Protein AF-A0A4Q3RGT5-F1 (afdb_monomer_lite)

Sequence (276 aa):
MEELPLNGRFRRAVQEIGNHYYLIAEIYGGAESPVVHQKPTMFELCKYNKQNNTLVASTIIAGDTLQQDSLQIGYSVMYSLGSKLYIQYSKYEIMGTDVHLPSYYQQYDTMLNLTIPEKKLSGMGEGVWALGGTTPLDNGGLMIAYFTAITPPFTSKYLILDDQGNEIANDTLGYPPHIFQNTAKEILRLPNNRYLVTGNHIGGDGPFNEPFGWSIVDEHMNIIEMIWPITCFLVIVSIIVHGSSIAVFTLGKRINTLTISLSYTQANEDGPGWMD

Foldseek 3Di:
DDDDPAPWDWPDEWDDDDQKTKTKTWDFADDAAPQPRHFQIWIKIWIAGNPPRDTDDIDTQAFDDSDSPTWPWPDWYWDDDHFKIKIKTWTWDDDPSDTWTWMWIWMAGNVRDTPAHIDTPVLQPTAFPDWAAKDAFPQLKIKTWTWHDPDPQIWIKIFIAGNNGDTPDIGTQADDGHPDHWGFHYWDDDPPQKIKTKTACGHHDDVDNDRIDIGIDHSCVVVVVVVVVVVVVVVVVCCVVVNPPVVVVVVVVVVVVDPPPPPPPDPDPPPDPPPD

pLDDT: mean 73.48, std 15.08, range [25.69, 96.12]

Radius of gyration: 32.86 Å; chains: 1; bounding box: 82×49×115 Å

Structure (mmCIF, N/CA/C/O backbone):
data_AF-A0A4Q3RGT5-F1
#
_entry.id   AF-A0A4Q3RGT5-F1
#
loop_
_atom_site.group_PDB
_atom_site.id
_atom_site.type_symbol
_atom_site.label_atom_id
_atom_site.label_alt_id
_atom_site.label_comp_id
_atom_site.label_asym_id
_atom_site.label_entity_id
_atom_site.label_seq_id
_atom_site.pdbx_PDB_ins_code
_atom_site.Cartn_x
_atom_site.Cartn_y
_atom_site.Cartn_z
_atom_site.occupancy
_atom_site.B_iso_or_equiv
_atom_site.auth_seq_id
_atom_site.auth_comp_id
_atom_site.auth_asym_id
_atom_site.auth_atom_id
_atom_site.pdbx_PDB_model_num
ATOM 1 N N . MET A 1 1 ? -33.702 1.503 13.874 1.00 36.03 1 MET A N 1
ATOM 2 C CA . MET A 1 1 ? -32.356 1.847 13.382 1.00 36.03 1 MET A CA 1
ATOM 3 C C . MET A 1 1 ? -31.609 2.306 14.621 1.00 36.03 1 MET A C 1
ATOM 5 O O . MET A 1 1 ? -31.739 3.456 15.006 1.00 36.03 1 MET A O 1
ATOM 9 N N . GLU A 1 2 ? -31.061 1.353 15.369 1.00 25.69 2 GLU A N 1
ATOM 10 C CA . GLU A 1 2 ? -30.373 1.625 16.637 1.00 25.69 2 GLU A CA 1
ATOM 11 C C . GLU A 1 2 ? -28.968 2.124 16.298 1.00 25.69 2 GLU A C 1
ATOM 13 O O . GLU A 1 2 ? -28.256 1.482 15.522 1.00 25.69 2 GLU A O 1
ATOM 18 N N . GLU A 1 3 ? -28.616 3.306 16.798 1.00 30.84 3 GLU A N 1
ATOM 19 C CA . GLU A 1 3 ? -27.281 3.876 16.651 1.00 30.84 3 GLU A CA 1
ATOM 20 C C . GLU A 1 3 ? -26.271 2.952 17.337 1.00 30.84 3 GLU A C 1
ATOM 22 O O . GLU A 1 3 ? -26.382 2.647 18.525 1.00 30.84 3 GLU A O 1
ATOM 27 N N . LEU A 1 4 ? -25.289 2.479 16.569 1.00 36.09 4 LEU A N 1
ATOM 28 C CA . LEU A 1 4 ? -24.146 1.749 17.104 1.00 36.09 4 LEU A CA 1
ATOM 29 C C . LEU A 1 4 ? -23.448 2.629 18.168 1.00 36.09 4 LEU A C 1
ATOM 31 O O . LEU A 1 4 ? -23.250 3.822 17.922 1.00 36.09 4 LEU A O 1
ATOM 35 N N . PRO A 1 5 ? -23.019 2.074 19.316 1.00 32.78 5 PRO A N 1
ATOM 36 C CA . PRO A 1 5 ? -22.270 2.812 20.327 1.00 32.78 5 PRO A CA 1
ATOM 37 C C . PRO A 1 5 ? -20.840 3.038 19.815 1.00 32.78 5 PRO A C 1
ATOM 39 O O . PRO A 1 5 ? -19.921 2.281 20.114 1.00 32.78 5 PRO A O 1
ATOM 42 N N . LEU A 1 6 ? -20.658 4.046 18.963 1.00 44.34 6 LEU A N 1
ATOM 43 C CA . LEU A 1 6 ? -19.413 4.312 18.244 1.00 44.34 6 LEU A CA 1
ATOM 44 C C . LEU A 1 6 ? -18.767 5.591 18.760 1.00 44.34 6 LEU A C 1
ATOM 46 O O . LEU A 1 6 ? -18.939 6.667 18.198 1.00 44.34 6 LEU A O 1
ATOM 50 N N . ASN A 1 7 ? -17.956 5.462 19.807 1.00 39.50 7 ASN A N 1
ATOM 51 C CA . ASN A 1 7 ? -17.027 6.524 20.208 1.00 39.50 7 ASN A CA 1
ATOM 52 C C . ASN A 1 7 ? -15.773 6.604 19.302 1.00 39.50 7 ASN A C 1
ATOM 54 O O . ASN A 1 7 ? -14.875 7.398 19.577 1.00 39.50 7 ASN A O 1
ATOM 58 N N . GLY A 1 8 ? -15.699 5.811 18.224 1.00 41.50 8 GLY A N 1
ATOM 59 C CA . GLY A 1 8 ? -14.621 5.841 17.229 1.00 41.50 8 GLY A CA 1
ATOM 60 C C . GLY A 1 8 ? -15.044 6.554 15.943 1.00 41.50 8 GLY A C 1
ATOM 61 O O . GLY A 1 8 ? -16.148 6.346 15.438 1.00 41.50 8 GLY A O 1
ATOM 62 N N . ARG A 1 9 ? -14.166 7.395 15.380 1.00 44.00 9 ARG A N 1
ATOM 63 C CA . ARG A 1 9 ? -14.368 7.945 14.031 1.00 44.00 9 ARG A CA 1
ATOM 64 C C . ARG A 1 9 ? -13.971 6.874 13.014 1.00 44.00 9 ARG A C 1
ATOM 66 O O . ARG A 1 9 ? -12.820 6.459 12.975 1.00 44.00 9 ARG A O 1
ATOM 73 N N . PHE A 1 10 ? -14.904 6.442 12.170 1.00 46.88 10 PHE A N 1
ATOM 74 C CA . PHE A 1 10 ? -14.579 5.579 11.032 1.00 46.88 10 PHE A CA 1
ATOM 75 C C . PHE A 1 10 ? -13.913 6.414 9.944 1.00 46.88 10 PHE A C 1
ATOM 77 O O . PHE A 1 10 ? -14.545 7.303 9.367 1.00 46.88 10 PHE A O 1
ATOM 84 N N . ARG A 1 11 ? -12.650 6.122 9.624 1.00 48.84 11 ARG A N 1
ATOM 85 C CA . ARG A 1 11 ? -12.025 6.629 8.401 1.00 48.84 11 ARG A CA 1
ATOM 86 C C . ARG A 1 11 ? -12.124 5.594 7.277 1.00 48.84 11 ARG A C 1
ATOM 88 O O . ARG A 1 11 ? -11.573 4.506 7.342 1.00 48.84 11 ARG A O 1
ATOM 95 N N . ARG A 1 12 ? -12.830 6.004 6.219 1.00 52.38 12 ARG A N 1
ATOM 96 C CA . ARG A 1 12 ? -12.588 5.761 4.780 1.00 52.38 12 ARG A CA 1
ATOM 97 C C . ARG A 1 12 ? -12.374 4.356 4.192 1.00 52.38 12 ARG A C 1
ATOM 99 O O . ARG A 1 12 ? -12.275 4.304 2.971 1.00 52.38 12 ARG A O 1
ATOM 106 N N . ALA A 1 13 ? -12.387 3.245 4.923 1.00 63.22 13 ALA A N 1
ATOM 107 C CA . ALA A 1 13 ? -12.253 1.936 4.270 1.00 63.22 13 ALA A CA 1
ATOM 108 C C . ALA A 1 13 ? -13.194 0.876 4.855 1.00 63.22 13 ALA A C 1
ATOM 110 O O . ALA A 1 13 ? -12.881 0.221 5.845 1.00 63.22 13 ALA A O 1
ATOM 111 N N . VAL A 1 14 ? -14.355 0.711 4.213 1.00 82.31 14 VAL A N 1
ATOM 112 C CA . VAL A 1 14 ? -15.225 -0.456 4.401 1.00 82.31 14 VAL A CA 1
ATOM 113 C C . VAL A 1 14 ? -14.934 -1.425 3.267 1.00 82.31 14 VAL A C 1
ATOM 115 O O . VAL A 1 14 ? -15.090 -1.063 2.104 1.00 82.31 14 VAL A O 1
ATOM 118 N N . GLN A 1 15 ? -14.512 -2.642 3.599 1.00 88.00 15 GLN A N 1
ATOM 119 C CA . GLN A 1 15 ? -14.339 -3.719 2.626 1.00 88.00 15 GLN A CA 1
ATOM 120 C C . GLN A 1 15 ? -15.421 -4.771 2.847 1.00 88.00 15 GLN A C 1
ATOM 122 O O . GLN A 1 15 ? -15.649 -5.214 3.972 1.00 88.00 15 GLN A O 1
ATOM 127 N N . GLU A 1 16 ? -16.101 -5.166 1.778 1.00 90.44 16 GLU A N 1
ATOM 128 C CA . GLU A 1 16 ? -17.103 -6.227 1.822 1.00 90.44 16 GLU A CA 1
ATOM 129 C C . GLU A 1 16 ? -16.505 -7.510 1.244 1.00 90.44 16 GLU A C 1
ATOM 131 O O . GLU A 1 16 ? -16.103 -7.542 0.083 1.00 90.44 16 GLU A O 1
ATOM 136 N N . ILE A 1 17 ? -16.458 -8.575 2.050 1.00 90.50 17 ILE A N 1
ATOM 137 C CA . ILE A 1 17 ? -16.001 -9.895 1.600 1.00 90.50 17 ILE A CA 1
ATOM 138 C C . ILE A 1 17 ? -17.000 -10.947 2.078 1.00 90.50 17 ILE A C 1
ATOM 140 O O . ILE A 1 17 ? -17.136 -11.226 3.275 1.00 90.50 17 ILE A O 1
ATOM 144 N N . GLY A 1 18 ? -17.706 -11.555 1.125 1.00 91.56 18 GLY A N 1
ATOM 145 C CA . GLY A 1 18 ? -18.755 -12.527 1.417 1.00 91.56 18 GLY A CA 1
ATOM 146 C C . GLY A 1 18 ? -19.866 -11.918 2.278 1.00 91.56 18 GLY A C 1
ATOM 147 O O . GLY A 1 18 ? -20.444 -10.897 1.927 1.00 91.56 18 GLY A O 1
ATOM 148 N N . ASN A 1 19 ? -20.172 -12.545 3.417 1.00 94.31 19 ASN A N 1
ATOM 149 C CA . ASN A 1 19 ? -21.234 -12.101 4.329 1.00 94.31 19 ASN A CA 1
ATOM 150 C C . ASN A 1 19 ? -20.727 -11.197 5.474 1.00 94.31 19 ASN A C 1
ATOM 152 O O . ASN A 1 19 ? -21.357 -11.127 6.532 1.00 94.31 19 ASN A O 1
ATOM 156 N N . HIS A 1 20 ? -19.571 -10.550 5.300 1.00 94.25 20 HIS A N 1
ATOM 157 C CA . HIS A 1 20 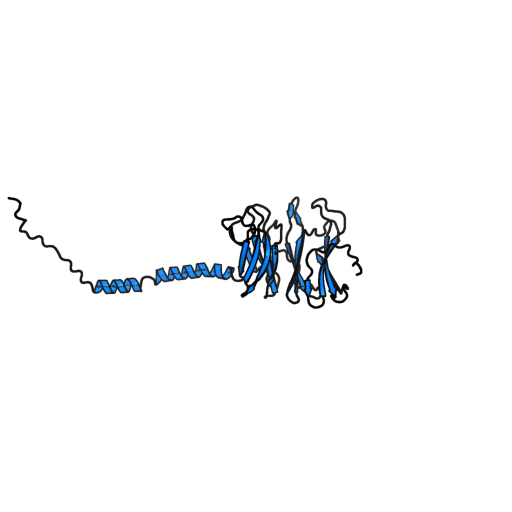? -18.946 -9.730 6.335 1.00 94.25 20 HIS A CA 1
ATOM 158 C C . HIS A 1 20 ? -18.495 -8.366 5.811 1.00 94.25 20 HIS A C 1
ATOM 160 O O . HIS A 1 20 ? -18.037 -8.244 4.673 1.00 94.25 20 HIS A O 1
ATOM 166 N N . TYR A 1 21 ? -18.575 -7.367 6.689 1.00 93.38 21 TYR A N 1
ATOM 167 C CA . TYR A 1 21 ? -17.904 -6.084 6.525 1.00 93.38 21 TYR A CA 1
ATOM 168 C C . TYR A 1 21 ? -16.621 -6.064 7.343 1.00 93.38 21 TYR A C 1
ATOM 170 O O . TYR A 1 21 ? -16.596 -6.514 8.488 1.00 93.38 21 TYR A O 1
ATOM 178 N N . TYR A 1 22 ? -15.580 -5.493 6.761 1.00 92.44 22 TYR A N 1
ATOM 179 C CA . TYR A 1 22 ? -14.311 -5.225 7.411 1.00 92.44 22 TYR A CA 1
ATOM 180 C C . TYR A 1 22 ? -14.146 -3.719 7.497 1.00 92.44 22 TYR A C 1
ATOM 182 O O . TYR A 1 22 ? -14.328 -3.016 6.501 1.00 92.44 22 TYR A O 1
ATOM 190 N N . LEU A 1 23 ? -13.836 -3.230 8.692 1.00 90.44 23 LEU A N 1
ATOM 191 C CA . LEU A 1 23 ? -13.741 -1.810 9.010 1.00 90.44 23 LEU A CA 1
ATOM 192 C C . LEU A 1 23 ? -12.452 -1.569 9.788 1.00 90.44 23 LEU A C 1
ATOM 194 O O . LEU A 1 23 ? -12.095 -2.384 10.635 1.00 90.44 23 LEU A O 1
ATOM 198 N N . ILE A 1 24 ? -11.813 -0.426 9.566 1.00 86.69 24 ILE A N 1
ATOM 199 C CA . ILE A 1 24 ? -10.782 0.070 10.476 1.00 86.69 24 ILE A CA 1
ATOM 200 C C . ILE A 1 24 ? -11.420 1.112 11.398 1.00 86.69 24 ILE A C 1
ATOM 202 O O . ILE A 1 24 ? -11.979 2.107 10.930 1.00 86.69 24 ILE A O 1
ATOM 206 N N . ALA A 1 25 ? -11.344 0.868 12.702 1.00 84.31 25 ALA A N 1
ATOM 207 C CA . ALA A 1 25 ? -11.784 1.785 13.740 1.00 84.31 25 ALA A CA 1
ATOM 208 C C . ALA A 1 25 ? -10.582 2.514 14.354 1.00 84.31 25 ALA A C 1
ATOM 210 O O . ALA A 1 25 ? -9.566 1.898 14.674 1.00 84.31 25 ALA A O 1
ATOM 211 N N . GLU A 1 26 ? -10.717 3.829 14.531 1.00 80.75 26 GLU A N 1
ATOM 212 C CA . GLU A 1 26 ? -9.775 4.652 15.290 1.00 80.75 26 GLU A CA 1
ATOM 213 C C . GLU A 1 26 ? -10.239 4.760 16.742 1.00 80.75 26 GLU A C 1
ATOM 215 O O . GLU A 1 26 ? -11.348 5.224 17.029 1.00 80.75 26 GLU A O 1
ATOM 220 N N . ILE A 1 27 ? -9.366 4.356 17.656 1.00 80.50 27 ILE A N 1
ATOM 221 C CA . ILE A 1 27 ? -9.556 4.436 19.098 1.00 80.50 27 ILE A CA 1
ATOM 222 C C . ILE A 1 27 ? -8.615 5.518 19.614 1.00 80.50 27 ILE A C 1
ATOM 224 O O . ILE A 1 27 ? -7.396 5.388 19.522 1.00 80.50 27 ILE A O 1
ATOM 228 N N . TYR A 1 28 ? -9.179 6.590 20.163 1.00 76.56 28 TYR A N 1
ATOM 229 C CA . TYR A 1 28 ? -8.402 7.686 20.737 1.00 76.56 28 TYR A CA 1
ATOM 230 C C . TYR A 1 28 ? -8.243 7.515 22.244 1.00 76.56 28 TYR A C 1
ATOM 232 O O . TYR A 1 28 ? -9.182 7.119 22.938 1.00 76.56 28 TYR A O 1
ATOM 240 N N . GLY A 1 29 ? -7.088 7.912 22.765 1.00 72.75 29 GLY A N 1
ATOM 241 C CA . GLY A 1 29 ? -6.854 8.002 24.202 1.00 72.75 29 GLY A CA 1
ATOM 242 C C . GLY A 1 29 ? -5.878 9.115 24.563 1.00 72.75 29 GLY A C 1
ATOM 243 O O . GLY A 1 29 ? -5.329 9.779 23.689 1.00 72.75 29 GLY A O 1
ATOM 244 N N . GLY A 1 30 ? -5.702 9.341 25.865 1.00 73.31 30 GLY A N 1
ATOM 245 C CA . GLY A 1 30 ? -4.709 10.277 26.394 1.00 73.31 30 GLY A CA 1
ATOM 246 C C . GLY A 1 30 ? -4.954 11.765 26.099 1.00 73.31 30 GLY A C 1
ATOM 247 O O . GLY A 1 30 ? -5.984 12.182 25.554 1.00 73.31 30 GLY A O 1
ATOM 248 N N . ALA A 1 31 ? -3.985 12.580 26.522 1.00 72.94 31 ALA A N 1
ATOM 249 C CA . ALA A 1 31 ? -3.895 13.993 26.170 1.00 72.94 31 ALA A CA 1
ATOM 250 C C . ALA A 1 31 ? -3.281 14.162 24.770 1.00 72.94 31 ALA A C 1
ATOM 252 O O . ALA A 1 31 ? -2.579 13.284 24.273 1.00 72.94 31 ALA A O 1
ATOM 253 N N . GLU A 1 32 ? -3.555 15.294 24.128 1.00 75.00 32 GLU A N 1
ATOM 254 C CA . GLU A 1 32 ? -2.975 15.628 22.827 1.00 75.00 32 GLU A CA 1
ATOM 255 C C . GLU A 1 32 ? -1.460 15.850 22.939 1.00 75.00 32 GLU A C 1
ATOM 257 O O . GLU A 1 32 ? -0.989 16.502 23.873 1.00 75.00 32 GLU A O 1
ATOM 262 N N . SER A 1 33 ? -0.694 15.310 21.988 1.00 71.19 33 SER A N 1
ATOM 263 C CA . SER A 1 33 ? 0.750 15.518 21.929 1.00 71.19 33 SER A CA 1
ATOM 264 C C . SER A 1 33 ? 1.071 16.980 21.610 1.00 71.19 33 SER A C 1
ATOM 266 O O . SER A 1 33 ? 0.581 17.499 20.604 1.00 71.19 33 SER A O 1
ATOM 268 N N . PRO A 1 34 ? 1.940 17.642 22.394 1.00 70.00 34 PRO A N 1
ATOM 269 C CA . PRO A 1 34 ? 2.320 19.030 22.151 1.00 70.00 34 PRO A CA 1
ATOM 270 C C . PRO A 1 34 ? 3.240 19.202 20.933 1.00 70.00 34 PRO A C 1
ATOM 272 O O . PRO A 1 34 ? 3.446 20.330 20.504 1.00 70.00 34 PRO A O 1
ATOM 275 N N . VAL A 1 35 ? 3.809 18.112 20.398 1.00 69.25 35 VAL A N 1
ATOM 276 C CA . VAL A 1 35 ? 4.761 18.149 19.272 1.00 69.25 35 VAL A CA 1
ATOM 277 C C . VAL A 1 35 ? 4.037 18.096 17.928 1.00 69.25 35 VAL A C 1
ATOM 279 O O . VAL A 1 35 ? 4.352 18.862 17.026 1.00 69.25 35 VAL A O 1
ATOM 282 N N . VAL A 1 36 ? 3.055 17.201 17.790 1.00 68.62 36 VAL A N 1
ATOM 283 C CA . VAL A 1 36 ? 2.339 16.983 16.518 1.00 68.62 36 VAL A CA 1
ATOM 284 C C . VAL A 1 36 ? 0.892 17.474 16.531 1.00 68.62 36 VAL A C 1
ATOM 286 O O . VAL A 1 36 ? 0.224 17.398 15.503 1.00 68.62 36 VAL A O 1
ATOM 289 N N . HIS A 1 37 ? 0.384 17.922 17.685 1.00 73.38 37 HIS A N 1
ATOM 290 C CA . HIS A 1 37 ? -1.011 18.338 17.869 1.00 73.38 37 HIS A CA 1
ATOM 291 C C . HIS A 1 37 ? -2.027 17.238 17.488 1.00 73.38 37 HIS 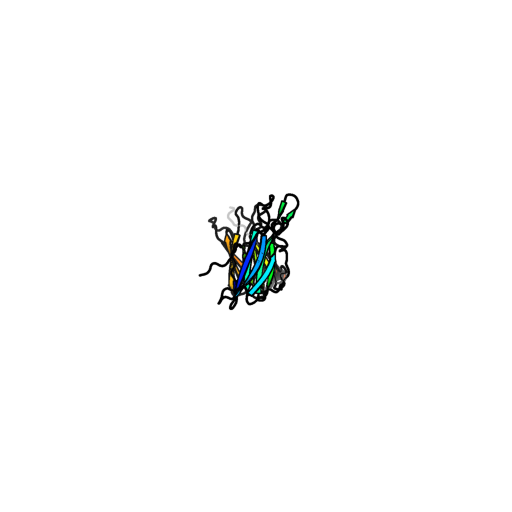A C 1
ATOM 293 O O . HIS A 1 37 ? -3.005 17.461 16.774 1.00 73.38 37 HIS A O 1
ATOM 299 N N . GLN A 1 38 ? -1.759 15.998 17.923 1.00 71.12 38 GLN A N 1
ATOM 300 C CA . GLN A 1 38 ? -2.629 14.832 17.716 1.00 71.12 38 GLN A CA 1
ATOM 301 C C . GLN A 1 38 ? -2.733 13.982 18.980 1.00 71.12 38 GLN A C 1
ATOM 303 O O . GLN A 1 38 ? -1.792 13.894 19.772 1.00 71.12 38 GLN A O 1
ATOM 308 N N . LYS A 1 39 ? -3.886 13.335 19.168 1.00 73.19 39 LYS A N 1
ATOM 309 C CA . LYS A 1 39 ? -4.088 12.386 20.265 1.00 73.19 39 LYS A CA 1
ATOM 310 C C . LYS A 1 39 ? -3.459 11.028 19.935 1.00 73.19 39 LYS A C 1
ATOM 312 O O . LYS A 1 39 ? -3.533 10.604 18.778 1.00 73.19 39 LYS A O 1
ATOM 317 N N . PRO A 1 40 ? -2.906 10.325 20.936 1.00 73.12 40 PRO A N 1
ATOM 318 C CA . PRO A 1 40 ? -2.631 8.896 20.853 1.00 73.12 40 PRO A CA 1
ATOM 319 C C . PRO A 1 40 ? -3.784 8.146 20.189 1.00 73.12 40 PRO A C 1
ATOM 321 O O . PRO A 1 40 ? -4.936 8.254 20.626 1.00 73.12 40 PRO A O 1
ATOM 324 N N . THR A 1 41 ? -3.477 7.426 19.112 1.00 75.88 41 THR A N 1
ATOM 325 C CA . THR A 1 41 ? -4.478 6.699 18.330 1.00 75.88 41 THR A CA 1
ATOM 326 C C . THR A 1 41 ? -4.059 5.241 18.194 1.00 75.88 41 THR A C 1
ATOM 328 O O . THR A 1 41 ? -2.913 4.921 17.893 1.00 75.88 41 THR A O 1
ATOM 331 N N . MET A 1 42 ? -5.004 4.344 18.428 1.00 80.62 42 MET A N 1
ATOM 332 C CA . MET A 1 42 ? -4.877 2.919 18.160 1.00 80.62 42 MET A CA 1
ATOM 333 C C . MET A 1 42 ? -5.865 2.547 17.059 1.00 80.62 42 MET A C 1
ATOM 335 O O . MET A 1 42 ? -6.967 3.088 16.999 1.00 80.62 42 MET A O 1
ATOM 339 N N . PHE A 1 43 ? -5.463 1.639 16.181 1.00 82.31 43 PHE A N 1
ATOM 340 C CA . PHE A 1 43 ? -6.276 1.175 15.070 1.00 82.31 43 PHE A CA 1
ATOM 341 C C . PHE A 1 43 ? -6.661 -0.269 15.312 1.00 82.31 43 PHE A C 1
ATOM 343 O O . PHE A 1 43 ? -5.812 -1.131 15.552 1.00 82.31 43 PHE A O 1
ATOM 350 N N . GLU A 1 44 ? -7.955 -0.519 15.211 1.00 87.44 44 GLU A N 1
ATOM 351 C CA . GLU A 1 44 ? -8.543 -1.838 15.352 1.00 87.44 44 GLU A CA 1
ATOM 352 C C . GLU A 1 44 ? -9.181 -2.237 14.021 1.00 87.44 44 GLU A C 1
ATOM 354 O O . GLU A 1 44 ? -9.977 -1.493 13.447 1.00 87.44 44 GLU A O 1
ATOM 359 N N . LEU A 1 45 ? -8.809 -3.408 13.506 1.00 91.00 45 LEU A N 1
ATOM 360 C CA . LEU A 1 45 ? -9.492 -4.031 12.383 1.00 91.00 45 LEU A CA 1
ATOM 361 C C . LEU A 1 45 ? -10.657 -4.845 12.926 1.00 91.00 45 LEU A C 1
ATOM 363 O O . LEU A 1 45 ? -10.459 -5.817 13.653 1.00 91.00 45 LEU A O 1
ATOM 367 N N . CYS A 1 46 ? -11.863 -4.477 12.521 1.00 92.62 46 CYS A N 1
ATOM 368 C CA . CYS A 1 46 ? -13.095 -5.088 12.982 1.00 92.62 46 CYS A CA 1
ATOM 369 C C . CYS A 1 46 ? -13.787 -5.840 11.846 1.00 92.62 46 CYS A C 1
ATOM 371 O O . CYS A 1 46 ? -13.944 -5.319 10.740 1.00 92.62 46 CYS A O 1
ATOM 373 N N . LYS A 1 47 ? -14.267 -7.048 12.144 1.00 94.69 47 LYS A N 1
ATOM 374 C CA . LYS A 1 47 ? -15.089 -7.880 11.263 1.00 94.69 47 LYS A CA 1
ATOM 375 C C . LYS A 1 47 ? -16.519 -7.909 11.785 1.00 94.69 47 LYS A C 1
ATOM 377 O O . LYS A 1 47 ? -16.763 -8.404 12.882 1.00 94.69 47 LYS A O 1
ATOM 382 N N . TYR A 1 48 ? -17.469 -7.449 10.982 1.00 94.12 48 TYR A N 1
ATOM 383 C CA . TYR A 1 48 ? -18.896 -7.438 11.296 1.00 94.12 48 TYR A CA 1
ATOM 384 C C . TYR A 1 48 ? -19.661 -8.396 10.391 1.00 94.12 48 TYR A C 1
ATOM 386 O O . TYR A 1 48 ? -19.350 -8.531 9.210 1.00 94.12 48 TYR A O 1
ATOM 394 N N . ASN A 1 49 ? -20.688 -9.048 10.925 1.00 93.94 49 ASN A N 1
ATOM 395 C CA . ASN A 1 49 ? -21.618 -9.835 10.123 1.00 93.94 49 ASN A CA 1
ATOM 396 C C . ASN A 1 49 ? -22.599 -8.895 9.404 1.00 93.94 49 ASN A C 1
ATOM 398 O O . ASN A 1 49 ? -23.227 -8.042 10.027 1.00 93.94 49 ASN A O 1
ATOM 402 N N . LYS A 1 50 ? -22.735 -9.057 8.084 1.00 92.50 50 LYS A N 1
ATOM 403 C CA . LYS A 1 50 ? -23.539 -8.176 7.225 1.00 92.50 50 LYS A CA 1
ATOM 404 C C . LYS A 1 50 ? -25.048 -8.277 7.476 1.00 92.50 50 LYS A C 1
ATOM 406 O O . LYS A 1 50 ? -25.771 -7.320 7.222 1.00 92.50 50 LYS A O 1
ATOM 411 N N . GLN A 1 51 ? -25.539 -9.419 7.953 1.00 93.06 51 GLN A N 1
ATOM 412 C CA . GLN A 1 51 ? -26.976 -9.657 8.123 1.00 93.06 51 GLN A CA 1
ATOM 413 C C . GLN A 1 51 ? -27.538 -8.981 9.372 1.00 93.06 51 GLN A C 1
ATOM 415 O O . GLN A 1 51 ? -28.669 -8.505 9.359 1.00 93.06 51 GLN A O 1
ATOM 420 N N . ASN A 1 52 ? -26.762 -8.962 10.453 1.00 93.75 52 ASN A N 1
ATOM 421 C CA . ASN A 1 52 ? -27.216 -8.509 11.767 1.00 93.75 52 ASN A CA 1
ATOM 422 C C . ASN A 1 52 ? -26.349 -7.385 12.360 1.00 93.75 52 ASN A C 1
ATOM 424 O O . ASN A 1 52 ? -26.627 -6.938 13.468 1.00 93.75 52 ASN A O 1
ATOM 428 N N . ASN A 1 53 ? -25.314 -6.930 11.643 1.00 91.06 53 ASN A N 1
ATOM 429 C CA . ASN A 1 53 ? -24.371 -5.890 12.063 1.00 91.06 53 ASN A CA 1
ATOM 430 C C . ASN A 1 53 ? -23.676 -6.168 13.408 1.00 91.06 53 ASN A C 1
ATOM 432 O O . ASN A 1 53 ? -23.259 -5.238 14.095 1.00 91.06 53 ASN A O 1
ATOM 436 N N . THR A 1 54 ? -23.523 -7.437 13.799 1.00 94.00 54 THR A N 1
ATOM 437 C CA . THR A 1 54 ? -22.815 -7.796 15.037 1.00 94.00 54 THR A CA 1
ATOM 438 C C . THR A 1 54 ? -21.318 -7.929 14.793 1.00 94.00 54 THR A C 1
ATOM 440 O O . THR A 1 54 ? -20.911 -8.519 13.787 1.00 94.00 54 THR A O 1
ATOM 443 N N . LEU A 1 55 ? -20.501 -7.443 15.733 1.00 93.69 55 LEU A N 1
ATOM 444 C CA . LEU A 1 55 ? -19.057 -7.676 15.736 1.00 93.69 55 LEU A CA 1
ATOM 445 C C . LEU A 1 55 ? -18.782 -9.180 15.892 1.00 93.69 55 LEU A C 1
ATOM 447 O O . LEU A 1 55 ? -19.279 -9.815 16.818 1.00 93.69 55 LEU A O 1
ATOM 451 N N . VAL A 1 56 ? -18.011 -9.743 14.966 1.00 96.12 56 VAL A N 1
ATOM 452 C CA . VAL A 1 56 ? -17.633 -11.164 14.931 1.00 96.12 56 VAL A CA 1
ATOM 453 C C . VAL A 1 56 ? -16.238 -11.364 15.509 1.00 96.12 56 VAL A C 1
ATOM 455 O O . VAL A 1 56 ? -16.012 -12.304 16.262 1.00 96.12 56 VAL A O 1
ATOM 458 N N . ALA A 1 57 ? -15.302 -10.499 15.128 1.00 96.12 57 ALA A N 1
ATOM 459 C CA . ALA A 1 57 ? -13.920 -10.534 15.581 1.00 96.12 57 ALA A CA 1
ATOM 460 C C . ALA A 1 57 ? -13.297 -9.145 15.428 1.00 96.12 57 ALA A C 1
ATOM 462 O O . ALA A 1 57 ? -13.722 -8.368 14.567 1.00 96.12 57 ALA A O 1
ATOM 463 N N . SER A 1 58 ? -12.269 -8.859 16.217 1.00 94.06 58 SER A N 1
ATOM 464 C CA . SER A 1 58 ? -11.427 -7.686 16.029 1.00 94.06 58 SER A CA 1
ATOM 465 C C . SER A 1 58 ? -9.977 -7.977 16.403 1.00 94.06 58 SER A C 1
ATOM 467 O O . SER A 1 58 ? -9.689 -8.948 17.106 1.00 94.06 58 SER A O 1
ATOM 469 N N . THR A 1 59 ? -9.055 -7.171 15.882 1.00 92.06 59 THR A N 1
ATOM 470 C CA . THR A 1 59 ? -7.630 -7.244 16.212 1.00 92.06 59 THR A CA 1
ATOM 471 C C . THR A 1 59 ? -6.988 -5.862 16.142 1.00 92.06 59 THR A C 1
ATOM 473 O O . THR A 1 59 ? -7.369 -5.038 15.308 1.00 92.06 59 THR A O 1
ATOM 476 N N . ILE A 1 60 ? -6.005 -5.601 17.005 1.00 88.25 60 ILE A N 1
ATOM 477 C CA . ILE A 1 60 ? -5.230 -4.358 16.967 1.00 88.25 60 ILE A CA 1
ATOM 478 C C . ILE A 1 60 ? -4.196 -4.466 15.850 1.00 88.25 60 ILE A C 1
ATOM 480 O O . ILE A 1 60 ? -3.353 -5.359 15.863 1.00 88.25 60 ILE A O 1
ATOM 484 N N . ILE A 1 61 ? -4.265 -3.549 14.886 1.00 85.00 61 ILE A N 1
ATOM 485 C CA . ILE A 1 61 ? -3.378 -3.538 13.712 1.00 85.00 61 ILE A CA 1
ATOM 486 C C . ILE A 1 61 ? -2.216 -2.557 13.872 1.00 85.00 61 ILE A C 1
ATOM 488 O O . ILE A 1 61 ? -1.141 -2.765 13.311 1.00 85.00 61 ILE A O 1
ATOM 492 N N . ALA A 1 62 ? -2.418 -1.492 14.650 1.00 80.56 62 ALA A N 1
ATOM 493 C CA . ALA A 1 62 ? -1.387 -0.521 14.981 1.00 80.56 62 ALA A CA 1
ATOM 494 C C . ALA A 1 62 ? -1.746 0.232 16.272 1.00 80.56 62 ALA A C 1
ATOM 496 O O . ALA A 1 62 ? -2.914 0.510 16.530 1.00 80.56 62 ALA A O 1
ATOM 497 N N . GLY A 1 63 ? -0.734 0.599 17.054 1.00 73.12 63 GLY A N 1
ATOM 498 C CA . GLY A 1 63 ? -0.883 1.182 18.394 1.00 73.12 63 GLY A CA 1
ATOM 499 C C . GLY A 1 63 ? -0.489 0.176 19.474 1.00 73.12 63 GLY A C 1
ATOM 500 O O . GLY A 1 63 ? -0.476 -1.024 19.217 1.00 73.12 63 GLY A O 1
ATOM 501 N N . ASP A 1 64 ? -0.121 0.662 20.659 1.00 63.78 64 ASP A N 1
ATOM 502 C CA . ASP A 1 64 ? 0.261 -0.190 21.791 1.00 63.78 64 ASP A CA 1
ATOM 503 C C . ASP A 1 64 ? -0.657 0.016 23.015 1.00 63.78 64 ASP A C 1
ATOM 505 O O . ASP A 1 64 ? -1.342 -0.914 23.427 1.00 63.78 64 ASP A O 1
ATOM 509 N N . THR A 1 65 ? -0.699 1.219 23.600 1.00 58.34 65 THR A N 1
ATOM 510 C CA . THR A 1 65 ? -1.181 1.444 24.972 1.00 58.34 65 THR A CA 1
ATOM 511 C C . THR A 1 65 ? -1.980 2.740 25.163 1.00 58.34 65 THR A C 1
ATOM 513 O O . THR A 1 65 ? -2.298 3.095 26.297 1.00 58.34 65 THR A O 1
ATOM 516 N N . LEU A 1 66 ? -2.361 3.439 24.083 1.00 61.41 66 LEU A N 1
ATOM 517 C CA . LEU A 1 66 ? -3.001 4.771 24.125 1.00 61.41 66 LEU A CA 1
ATOM 518 C C . LEU A 1 66 ? -2.227 5.795 24.990 1.00 61.41 66 LEU A C 1
ATOM 520 O O . LEU A 1 66 ? -2.808 6.748 25.518 1.00 61.41 66 LEU A O 1
ATOM 524 N N . GLN A 1 67 ? -0.920 5.589 25.147 1.00 59.53 67 GLN A N 1
ATOM 525 C CA . GLN A 1 67 ? -0.006 6.485 25.848 1.00 59.53 67 GLN A CA 1
ATOM 526 C C . GLN A 1 67 ? 0.523 7.559 24.893 1.00 59.53 67 GLN A C 1
ATOM 528 O O . GLN A 1 67 ? 0.299 7.506 23.688 1.00 59.53 67 GLN A O 1
ATOM 533 N N . GLN A 1 68 ? 1.223 8.564 25.424 1.00 54.81 68 GLN A N 1
ATOM 534 C CA . GLN A 1 68 ? 1.757 9.678 24.628 1.00 54.81 68 GLN A CA 1
ATOM 535 C C . GLN A 1 68 ? 2.702 9.219 23.498 1.00 54.81 68 GLN A C 1
ATOM 537 O O . GLN A 1 68 ? 2.760 9.876 22.458 1.00 54.81 68 GLN A O 1
ATOM 542 N N . ASP A 1 69 ? 3.352 8.066 23.681 1.00 51.66 69 ASP A N 1
ATOM 543 C CA . ASP A 1 69 ? 4.255 7.429 22.715 1.00 51.66 69 ASP A CA 1
ATOM 544 C C . ASP A 1 69 ? 3.518 6.522 21.712 1.00 51.66 69 ASP A C 1
ATOM 546 O O . ASP A 1 69 ? 4.124 5.975 20.788 1.00 51.66 69 ASP A O 1
ATOM 550 N N . SER A 1 70 ? 2.199 6.352 21.866 1.00 53.09 70 SER A N 1
ATOM 551 C CA . SER A 1 70 ? 1.404 5.588 20.918 1.00 53.09 70 SER A CA 1
ATOM 552 C C . SER A 1 70 ? 1.306 6.337 19.599 1.00 53.09 70 SER A C 1
ATOM 554 O O . SER A 1 70 ? 0.882 7.489 19.521 1.00 53.09 70 SER A O 1
ATOM 556 N N . LEU A 1 71 ? 1.658 5.596 18.559 1.00 57.94 71 LEU A N 1
ATOM 557 C CA . LEU A 1 71 ? 1.347 5.794 17.156 1.00 57.94 71 LEU A CA 1
ATOM 558 C C . LEU A 1 71 ? 0.333 6.893 16.847 1.00 57.94 71 LEU A C 1
ATOM 560 O O . LEU A 1 71 ? -0.871 6.677 16.754 1.00 57.94 71 LEU A O 1
ATOM 564 N N . GLN A 1 72 ? 0.850 8.088 16.601 1.00 60.31 72 GLN A N 1
ATOM 565 C CA . GLN A 1 72 ? 0.100 9.071 15.845 1.00 60.31 72 GLN A CA 1
ATOM 566 C C . GLN A 1 72 ? 0.173 8.584 14.395 1.00 60.31 72 GLN A C 1
ATOM 568 O O . GLN A 1 72 ? 1.258 8.395 13.841 1.00 60.31 72 GLN A O 1
ATOM 573 N N . ILE A 1 73 ? -0.972 8.266 13.808 1.00 59.53 73 ILE A N 1
ATOM 574 C CA . ILE A 1 73 ? -1.058 7.774 12.434 1.00 59.53 73 ILE A CA 1
ATOM 575 C C . ILE A 1 73 ? -1.856 8.793 11.644 1.00 59.53 73 ILE A C 1
ATOM 577 O O . ILE A 1 73 ? -3.009 9.082 11.962 1.00 59.53 73 ILE A O 1
ATOM 581 N N . GLY A 1 74 ? -1.235 9.353 10.608 1.00 57.31 74 GLY A N 1
ATOM 582 C CA . GLY A 1 74 ? -1.874 10.374 9.777 1.00 57.31 74 GLY A CA 1
ATOM 583 C C . GLY A 1 74 ? -2.955 9.807 8.850 1.00 57.31 74 GLY A C 1
ATOM 584 O O . GLY A 1 74 ? -3.910 10.512 8.494 1.00 57.31 74 GLY A O 1
ATOM 585 N N . TYR A 1 75 ? -2.817 8.537 8.450 1.00 63.81 75 TYR A N 1
ATOM 586 C CA . TYR A 1 75 ? -3.620 7.920 7.397 1.00 63.81 75 TYR A CA 1
ATOM 587 C C . TYR A 1 75 ? -3.608 6.389 7.482 1.00 63.81 75 TYR A C 1
ATOM 589 O O . TYR A 1 75 ? -2.560 5.801 7.747 1.00 63.81 75 TYR A O 1
ATOM 597 N N . SER A 1 76 ? -4.752 5.755 7.212 1.00 64.75 76 SER A N 1
ATOM 598 C CA . SER A 1 76 ? -4.868 4.314 6.989 1.00 64.75 76 SER A CA 1
ATOM 599 C C . SER A 1 76 ? -5.792 4.026 5.804 1.00 64.75 76 SER A C 1
ATOM 601 O O . SER A 1 76 ? -6.780 4.733 5.580 1.00 64.75 76 SER A O 1
ATOM 603 N N . VAL A 1 77 ? -5.462 2.995 5.029 1.00 73.81 77 VAL A N 1
ATOM 604 C CA . VAL A 1 77 ? -6.310 2.468 3.956 1.00 73.81 77 VAL A CA 1
ATOM 605 C C . VAL A 1 77 ? -6.339 0.957 4.027 1.00 73.81 77 VAL A C 1
ATOM 607 O O . VAL A 1 77 ? -5.337 0.316 4.347 1.00 73.81 77 VAL A O 1
ATOM 610 N N . MET A 1 78 ? -7.498 0.398 3.699 1.00 80.62 78 MET A N 1
ATOM 611 C CA . MET A 1 78 ? -7.704 -1.034 3.593 1.00 80.62 78 MET A CA 1
ATOM 612 C C . MET A 1 78 ? -8.230 -1.388 2.212 1.00 80.62 78 MET A C 1
ATOM 614 O O . MET A 1 78 ? -9.203 -0.791 1.745 1.00 80.62 78 MET A O 1
ATOM 618 N N . TYR A 1 79 ? -7.633 -2.413 1.618 1.00 82.12 79 TYR A N 1
ATOM 619 C CA . TYR A 1 79 ? -8.061 -3.017 0.362 1.00 82.12 79 TYR A CA 1
ATOM 620 C C . TYR A 1 79 ? -8.303 -4.504 0.555 1.00 82.12 79 TYR A C 1
ATOM 622 O O . TYR A 1 79 ? -7.720 -5.130 1.441 1.00 82.12 79 TYR A O 1
ATOM 630 N N . SER A 1 80 ? -9.158 -5.076 -0.285 1.00 81.62 80 SER A N 1
ATOM 631 C CA . SER A 1 80 ? -9.396 -6.512 -0.314 1.00 81.62 80 SER A CA 1
ATOM 632 C C . SER A 1 80 ? -9.142 -7.079 -1.705 1.00 81.62 80 SER A C 1
ATOM 634 O O . SER A 1 80 ? -9.480 -6.460 -2.713 1.00 81.62 80 SER A O 1
ATOM 636 N N . LEU A 1 81 ? -8.537 -8.266 -1.755 1.00 83.06 81 LEU A N 1
ATOM 637 C CA . LEU A 1 81 ? -8.475 -9.086 -2.963 1.00 83.06 81 LEU A CA 1
ATOM 638 C C . LEU A 1 81 ? -8.657 -10.547 -2.575 1.00 83.06 81 LEU A C 1
ATOM 640 O O . LEU A 1 81 ? -7.863 -11.114 -1.821 1.00 83.06 81 LEU A O 1
ATOM 644 N N . GLY A 1 82 ? -9.732 -11.156 -3.074 1.00 85.31 82 GLY A N 1
ATOM 645 C CA . GLY A 1 82 ? -10.110 -12.511 -2.688 1.00 85.31 82 GLY A CA 1
ATOM 646 C C . GLY A 1 82 ? -10.317 -12.618 -1.175 1.00 85.31 82 GLY A C 1
ATOM 647 O O . GLY A 1 82 ? -11.196 -11.968 -0.616 1.00 85.31 82 GLY A O 1
ATOM 648 N N . SER A 1 83 ? -9.507 -13.446 -0.513 1.00 87.94 83 SER A N 1
ATOM 649 C CA . SER A 1 83 ? -9.563 -13.689 0.935 1.00 87.94 83 SER A CA 1
ATOM 650 C C . SER A 1 83 ? -8.491 -12.941 1.741 1.00 87.94 83 SER A C 1
ATOM 652 O O . SER A 1 83 ? -8.232 -13.305 2.892 1.00 87.94 83 SER A O 1
ATOM 654 N N . LYS A 1 84 ? -7.829 -11.951 1.135 1.00 90.00 84 LYS A N 1
ATOM 655 C CA . LYS A 1 84 ? -6.750 -11.175 1.752 1.00 90.00 84 LYS A CA 1
ATOM 656 C C . LYS A 1 84 ? -7.182 -9.728 1.973 1.00 90.00 84 LYS A C 1
ATOM 658 O O . LYS A 1 84 ? -7.843 -9.128 1.124 1.00 90.00 84 LYS A O 1
ATOM 663 N N . LEU A 1 85 ? -6.775 -9.186 3.113 1.00 91.12 85 LEU A N 1
ATOM 664 C CA . LEU A 1 85 ? -6.944 -7.800 3.520 1.00 91.12 85 LEU A CA 1
ATOM 665 C C . LEU A 1 85 ? -5.570 -7.144 3.566 1.00 91.12 85 LEU A C 1
ATOM 667 O O . LEU A 1 85 ? -4.680 -7.596 4.285 1.00 91.12 85 LEU A O 1
ATOM 671 N N . TYR A 1 86 ? -5.418 -6.073 2.805 1.00 88.69 86 TYR A N 1
ATOM 672 C CA . TYR A 1 86 ? -4.193 -5.299 2.686 1.00 88.69 86 TYR A CA 1
ATOM 673 C C . TYR A 1 86 ? -4.393 -4.014 3.464 1.00 88.69 86 TYR A C 1
ATOM 675 O O . TYR A 1 86 ? -5.323 -3.261 3.171 1.00 88.69 86 TYR A O 1
ATOM 683 N N . ILE A 1 87 ? -3.541 -3.770 4.452 1.00 87.94 87 ILE A N 1
ATOM 684 C CA . ILE A 1 87 ? -3.622 -2.586 5.296 1.00 87.94 87 ILE A CA 1
ATOM 685 C C . ILE A 1 87 ? -2.355 -1.784 5.104 1.00 87.94 87 ILE A C 1
ATOM 687 O O . ILE A 1 87 ? -1.247 -2.276 5.318 1.00 87.94 87 ILE A O 1
ATOM 691 N N . GLN A 1 88 ? -2.542 -0.526 4.741 1.00 83.12 88 GLN A N 1
ATOM 692 C CA . GLN A 1 88 ? -1.479 0.454 4.684 1.00 83.12 88 GLN A CA 1
ATOM 693 C C . GLN A 1 88 ? -1.776 1.567 5.678 1.00 83.12 88 GLN A C 1
ATOM 695 O O . GLN A 1 88 ? -2.908 2.039 5.760 1.00 83.12 88 GLN A O 1
ATOM 700 N N . TYR A 1 89 ? -0.769 2.008 6.418 1.00 80.75 89 TYR A N 1
ATOM 701 C CA . TYR A 1 89 ? -0.884 3.168 7.299 1.00 80.75 89 TYR A CA 1
ATOM 702 C C . TYR A 1 89 ? 0.468 3.857 7.458 1.00 80.75 89 TYR A C 1
ATOM 704 O O . TYR A 1 89 ? 1.510 3.267 7.175 1.00 80.75 89 TYR A O 1
ATOM 712 N N . SER A 1 90 ? 0.465 5.101 7.926 1.00 77.75 90 SER A N 1
ATOM 713 C CA . SER A 1 90 ? 1.698 5.861 8.173 1.00 77.75 90 SER A CA 1
ATOM 714 C C . SER A 1 90 ? 1.817 6.248 9.636 1.00 77.75 90 SER A C 1
ATOM 716 O O . SER A 1 90 ? 0.828 6.663 10.226 1.00 77.75 90 SER A O 1
ATOM 718 N N . LYS A 1 91 ? 3.011 6.133 10.214 1.00 78.75 91 LYS A N 1
ATOM 719 C CA . LYS A 1 91 ? 3.282 6.355 11.642 1.00 78.75 91 LYS A CA 1
ATOM 720 C C . LYS A 1 91 ? 4.167 7.588 11.797 1.00 78.75 91 LYS A C 1
ATOM 722 O O . LYS A 1 91 ? 5.113 7.715 11.029 1.00 78.75 91 LYS A O 1
ATOM 727 N N . TYR A 1 92 ? 3.899 8.477 12.753 1.00 74.88 92 TYR A N 1
ATOM 728 C CA . TYR A 1 92 ? 4.847 9.547 13.079 1.00 74.88 92 TYR A CA 1
ATOM 729 C C . TYR A 1 92 ? 6.049 8.958 13.837 1.00 74.88 92 TYR A C 1
ATOM 731 O O . TYR A 1 92 ? 5.884 8.337 14.885 1.00 74.88 92 TYR A O 1
ATOM 739 N N . GLU A 1 93 ? 7.254 9.154 13.308 1.00 73.69 93 GLU A N 1
ATOM 740 C CA . GLU A 1 93 ? 8.531 8.856 13.962 1.00 73.69 93 GLU A CA 1
ATOM 741 C C . GLU A 1 93 ? 9.200 10.192 14.330 1.00 73.69 93 GLU A C 1
ATOM 743 O O . GLU A 1 93 ? 9.535 10.985 13.451 1.00 73.69 93 GLU A O 1
ATOM 748 N N . ILE A 1 94 ? 9.381 10.464 15.626 1.00 70.50 94 ILE A N 1
ATOM 749 C CA . ILE A 1 94 ? 10.076 11.671 16.103 1.00 70.50 94 ILE A CA 1
ATOM 750 C C . ILE A 1 94 ? 11.571 11.353 16.211 1.00 70.50 94 ILE A C 1
ATOM 752 O O . ILE A 1 94 ? 11.971 10.501 17.006 1.00 70.50 94 ILE A O 1
ATOM 756 N N . MET A 1 95 ? 12.399 12.042 15.425 1.00 68.06 95 MET A N 1
ATOM 757 C CA . MET A 1 95 ? 13.859 11.910 15.422 1.00 68.06 95 MET A CA 1
ATOM 758 C C . MET A 1 95 ? 14.497 13.245 15.818 1.00 68.06 95 MET A C 1
ATOM 760 O O . MET A 1 95 ? 14.811 14.093 14.987 1.00 68.06 95 MET A O 1
ATOM 764 N N . GLY A 1 96 ? 14.677 13.460 17.122 1.00 74.88 96 GLY A N 1
ATOM 765 C CA . GLY A 1 96 ? 15.161 14.745 17.634 1.00 74.88 96 GLY A CA 1
ATOM 766 C C . GLY A 1 96 ? 14.098 15.837 17.489 1.00 74.88 96 GLY A C 1
ATOM 767 O O . GLY A 1 96 ? 13.048 15.748 18.122 1.00 74.88 96 GLY A O 1
ATOM 768 N N . THR A 1 97 ? 14.377 16.875 16.694 1.00 69.50 97 THR A N 1
ATOM 769 C CA . THR A 1 97 ? 13.411 17.944 16.365 1.00 69.50 97 THR A CA 1
ATOM 770 C C . THR A 1 97 ? 12.580 17.646 15.122 1.00 69.50 97 THR A C 1
ATOM 772 O O . THR A 1 97 ? 11.596 18.344 14.879 1.00 69.50 97 THR A O 1
ATOM 775 N N . ASP A 1 98 ? 12.971 16.636 14.346 1.00 68.12 98 ASP A N 1
ATOM 776 C CA . ASP A 1 98 ? 12.340 16.316 13.075 1.00 68.12 98 ASP A CA 1
ATOM 777 C C . ASP A 1 98 ? 11.243 15.268 13.260 1.00 68.12 98 ASP A C 1
ATOM 779 O O . ASP A 1 98 ? 11.344 14.333 14.061 1.00 68.12 98 ASP A O 1
ATOM 783 N N . VAL A 1 99 ? 10.162 15.444 12.506 1.00 70.38 99 VAL A N 1
ATOM 784 C CA . VAL A 1 99 ? 9.002 14.557 12.511 1.00 70.38 99 VAL A CA 1
ATOM 785 C C . VAL A 1 99 ? 8.931 13.871 11.152 1.00 70.38 99 VAL A C 1
ATOM 787 O O . VAL A 1 99 ? 8.662 14.506 10.133 1.00 70.38 99 VAL A O 1
ATOM 790 N N . HIS A 1 100 ? 9.161 12.563 11.143 1.00 72.25 100 HIS A N 1
ATOM 791 C CA . HIS A 1 100 ? 9.067 11.716 9.960 1.00 72.25 100 HIS A CA 1
ATOM 792 C C . HIS A 1 100 ? 7.710 11.010 9.936 1.00 72.25 100 HIS A C 1
ATOM 794 O O . HIS A 1 100 ? 7.138 10.714 10.982 1.00 72.25 100 HIS A O 1
ATOM 800 N N . LEU A 1 101 ? 7.189 10.717 8.743 1.00 74.69 101 LEU A N 1
ATOM 801 C CA . LEU A 1 101 ? 5.920 10.002 8.564 1.00 74.69 101 LEU A CA 1
ATOM 802 C C . LEU A 1 101 ? 6.096 8.769 7.654 1.00 74.69 101 LEU A C 1
ATOM 804 O O . LEU A 1 101 ? 5.544 8.724 6.552 1.00 74.69 101 LEU A O 1
ATOM 808 N N . PRO A 1 102 ? 6.908 7.770 8.047 1.00 76.44 102 PRO A N 1
ATOM 809 C CA . PRO A 1 102 ? 7.058 6.555 7.258 1.00 76.44 102 PRO A CA 1
ATOM 810 C C . PRO A 1 102 ? 5.739 5.809 7.088 1.00 76.44 102 PRO A C 1
ATOM 812 O O . PRO A 1 102 ? 4.861 5.819 7.953 1.00 76.44 102 PRO A O 1
ATOM 815 N N . SER A 1 103 ? 5.634 5.114 5.960 1.00 79.88 103 SER A N 1
ATOM 816 C CA . SER A 1 103 ? 4.495 4.260 5.646 1.00 79.88 103 SER A CA 1
ATOM 817 C C . SER A 1 103 ? 4.838 2.791 5.849 1.00 79.88 103 SER A C 1
ATOM 819 O O . SER A 1 103 ? 5.965 2.348 5.619 1.00 79.88 103 SER A O 1
ATOM 821 N N . TYR A 1 104 ? 3.836 2.043 6.281 1.00 84.06 104 TYR A N 1
ATOM 822 C CA . TYR A 1 104 ? 3.927 0.642 6.643 1.00 84.06 104 TYR A CA 1
ATOM 823 C C . TYR A 1 104 ? 2.810 -0.131 5.976 1.00 84.06 104 TYR A C 1
ATOM 825 O O . TYR A 1 104 ? 1.769 0.417 5.601 1.00 84.06 104 TYR A O 1
ATOM 833 N N . TYR A 1 105 ? 3.050 -1.425 5.867 1.00 87.06 105 TYR A N 1
ATOM 834 C CA . TYR A 1 105 ? 2.151 -2.379 5.264 1.00 87.06 105 TYR A CA 1
ATOM 835 C C . TYR A 1 105 ? 2.032 -3.624 6.144 1.00 87.06 105 TYR A C 1
ATOM 837 O O . TYR A 1 105 ? 3.022 -4.097 6.705 1.00 87.06 105 TYR A O 1
ATOM 845 N N . GLN A 1 106 ? 0.812 -4.145 6.249 1.00 90.75 106 GLN A N 1
ATOM 846 C CA . GLN A 1 106 ? 0.480 -5.422 6.873 1.00 90.75 106 GLN A CA 1
ATOM 847 C C . GLN A 1 106 ? -0.592 -6.136 6.048 1.00 90.75 106 GLN A C 1
ATOM 849 O O . GLN A 1 106 ? -1.416 -5.496 5.389 1.00 90.75 106 GLN A O 1
ATOM 854 N N . GLN A 1 107 ? -0.629 -7.466 6.139 1.00 91.88 107 GLN A N 1
ATOM 855 C CA . GLN A 1 107 ? -1.652 -8.271 5.474 1.00 91.88 107 GLN A CA 1
ATOM 856 C C . GLN A 1 107 ? -2.339 -9.208 6.457 1.00 91.88 107 GLN A C 1
ATOM 858 O O . GLN A 1 107 ? -1.677 -9.922 7.213 1.00 91.88 107 GLN A O 1
ATOM 863 N N . TYR A 1 108 ? -3.661 -9.279 6.371 1.00 93.19 108 TYR A N 1
ATOM 864 C CA . TYR A 1 108 ? -4.502 -10.163 7.168 1.00 93.19 108 TYR A CA 1
ATOM 865 C C . TYR A 1 108 ? -5.319 -11.088 6.269 1.00 93.19 108 TYR A C 1
ATOM 867 O O . TYR A 1 108 ? -5.622 -10.758 5.122 1.00 93.19 108 TYR A O 1
ATOM 875 N N . ASP A 1 109 ? -5.700 -12.249 6.788 1.00 94.00 109 ASP A N 1
ATOM 876 C CA . ASP A 1 109 ? -6.740 -13.065 6.165 1.00 94.00 109 ASP A CA 1
ATOM 877 C C . ASP A 1 109 ? -8.152 -12.615 6.603 1.00 94.00 109 ASP A C 1
ATOM 879 O O . ASP A 1 109 ? -8.340 -11.767 7.479 1.00 94.00 109 ASP A O 1
ATOM 883 N N . THR A 1 110 ? -9.189 -13.211 6.009 1.00 93.44 110 THR A N 1
ATOM 884 C CA . THR A 1 110 ? -10.595 -12.947 6.392 1.00 93.44 110 THR A CA 1
ATOM 885 C C . THR A 1 110 ? -10.967 -13.365 7.822 1.00 93.44 110 THR A C 1
ATOM 887 O O . THR A 1 110 ? -12.061 -13.022 8.294 1.00 93.44 110 THR A O 1
ATOM 890 N N . MET A 1 111 ? -10.100 -14.107 8.509 1.00 95.00 111 MET A N 1
ATOM 891 C CA . MET A 1 111 ? -10.233 -14.515 9.908 1.00 95.00 111 MET A CA 1
ATOM 892 C C . MET A 1 111 ? -9.454 -13.596 10.858 1.00 95.00 111 MET A C 1
ATOM 894 O O . MET A 1 111 ? -9.481 -13.828 12.061 1.00 95.00 111 MET A O 1
ATOM 898 N N . LEU A 1 112 ? -8.859 -12.520 10.332 1.00 94.56 112 LEU A N 1
ATOM 899 C CA . LEU A 1 112 ? -8.038 -11.548 11.052 1.00 94.56 112 LEU A CA 1
ATOM 900 C C . LEU A 1 112 ? -6.712 -12.122 11.575 1.00 94.56 112 LEU A C 1
ATOM 902 O O . LEU A 1 112 ? -6.105 -11.544 12.476 1.00 94.56 112 LEU A O 1
ATOM 906 N N . ASN A 1 113 ? -6.221 -13.217 10.989 1.00 94.88 113 ASN A N 1
ATOM 907 C CA . ASN A 1 113 ? -4.871 -13.696 11.259 1.00 94.88 113 ASN A CA 1
ATOM 908 C C . ASN A 1 113 ? -3.864 -12.891 10.438 1.00 94.88 113 ASN A C 1
ATOM 910 O O . ASN A 1 113 ? -4.047 -12.682 9.235 1.00 94.88 113 ASN A O 1
ATOM 914 N N . LEU A 1 114 ? -2.780 -12.473 11.087 1.00 93.38 114 LEU A N 1
ATOM 915 C CA . LEU A 1 114 ? -1.668 -11.791 10.438 1.00 93.38 114 LEU A CA 1
ATOM 916 C C . LEU A 1 114 ? -0.946 -12.764 9.495 1.00 93.38 114 LEU A C 1
ATOM 918 O O . LEU A 1 114 ? -0.454 -13.806 9.921 1.00 93.38 114 LEU A O 1
ATOM 922 N N . THR A 1 115 ? -0.883 -12.414 8.214 1.00 92.44 115 THR A N 1
ATOM 923 C CA . THR A 1 115 ? -0.232 -13.219 7.165 1.00 92.44 115 THR A CA 1
ATOM 924 C C . THR A 1 115 ? 1.099 -12.622 6.725 1.00 92.44 115 THR A C 1
ATOM 926 O O . THR A 1 115 ? 2.048 -13.364 6.488 1.00 92.44 115 THR A O 1
ATOM 929 N N . ILE A 1 116 ? 1.194 -11.291 6.665 1.00 91.25 116 ILE A N 1
ATOM 930 C CA . ILE A 1 116 ? 2.453 -10.571 6.461 1.00 91.25 116 ILE A CA 1
ATOM 931 C C . ILE A 1 116 ? 2.617 -9.619 7.644 1.00 91.25 116 ILE A C 1
ATOM 933 O O . ILE A 1 116 ? 1.722 -8.792 7.857 1.00 91.25 116 ILE A O 1
ATOM 937 N N . PRO A 1 117 ? 3.718 -9.731 8.413 1.00 91.31 117 PRO A N 1
ATOM 938 C CA . PRO A 1 117 ? 3.971 -8.846 9.537 1.00 91.31 117 PRO A CA 1
ATOM 939 C C . PRO A 1 117 ? 4.192 -7.410 9.070 1.00 91.31 117 PRO A C 1
ATOM 941 O O . PRO A 1 117 ? 4.391 -7.148 7.886 1.00 91.31 117 PRO A O 1
ATOM 944 N N . GLU A 1 118 ? 4.186 -6.481 10.022 1.00 88.25 118 GLU A N 1
ATOM 945 C CA . GLU A 1 118 ? 4.481 -5.080 9.744 1.00 88.25 118 GLU A CA 1
ATOM 946 C C . GLU A 1 118 ? 5.804 -4.925 8.993 1.00 88.25 118 GLU A C 1
ATOM 948 O O . GLU A 1 118 ? 6.870 -5.294 9.489 1.00 88.25 118 GLU A O 1
ATOM 953 N N . LYS A 1 119 ? 5.723 -4.340 7.798 1.00 87.25 119 LYS A N 1
ATOM 954 C CA . LYS A 1 119 ? 6.879 -3.970 6.988 1.00 87.25 119 LYS A CA 1
ATOM 955 C C . LYS A 1 119 ? 6.889 -2.468 6.760 1.00 87.25 119 LYS A C 1
ATOM 957 O O . LYS A 1 119 ? 5.905 -1.899 6.290 1.00 87.25 119 LYS A O 1
ATOM 962 N N . LYS A 1 120 ? 8.020 -1.836 7.077 1.00 84.88 120 LYS A N 1
ATOM 963 C CA . LYS A 1 120 ? 8.311 -0.449 6.696 1.00 84.88 120 LYS A CA 1
ATOM 964 C C . LYS A 1 120 ? 8.575 -0.413 5.191 1.00 84.88 120 LYS A C 1
ATOM 966 O O . LYS A 1 120 ? 9.374 -1.203 4.693 1.00 84.88 120 LYS A O 1
ATOM 971 N N . LEU A 1 121 ? 7.906 0.481 4.472 1.00 80.81 121 LEU A N 1
ATOM 972 C CA . LEU A 1 121 ? 8.065 0.623 3.026 1.00 80.81 121 LEU A CA 1
ATOM 973 C C . LEU A 1 121 ? 9.341 1.428 2.740 1.00 80.81 121 LEU A C 1
ATOM 975 O O . LEU A 1 121 ? 9.318 2.653 2.723 1.00 80.81 121 LEU A O 1
ATOM 979 N N . SER A 1 122 ? 10.469 0.735 2.559 1.00 65.88 122 SER A N 1
ATOM 980 C CA . SER A 1 122 ? 11.810 1.325 2.390 1.00 65.88 122 SER A CA 1
ATOM 981 C C . SER A 1 122 ? 11.947 2.237 1.172 1.00 65.88 122 SER A C 1
ATOM 983 O O . SER A 1 122 ? 12.667 3.230 1.232 1.00 65.88 122 SER A O 1
ATOM 985 N N . GLY A 1 123 ? 11.239 1.931 0.080 1.00 58.50 123 GLY A N 1
ATOM 986 C CA . GLY A 1 123 ? 11.239 2.737 -1.140 1.00 58.50 123 GLY A CA 1
ATOM 987 C C . GLY A 1 123 ? 10.633 4.138 -0.989 1.00 58.50 123 GLY A C 1
ATOM 988 O O . GLY A 1 123 ? 10.881 5.037 -1.802 1.00 58.50 123 GLY A O 1
ATOM 989 N N . MET A 1 124 ? 9.859 4.349 0.074 1.00 58.09 124 MET A N 1
ATOM 990 C CA . MET A 1 124 ? 9.306 5.634 0.478 1.00 58.09 124 MET A CA 1
ATOM 991 C C . MET A 1 124 ? 10.318 6.313 1.397 1.00 58.09 124 MET A C 1
ATOM 993 O O . MET A 1 124 ? 10.209 6.209 2.617 1.00 58.09 124 MET A O 1
ATOM 997 N N . GLY A 1 125 ? 11.337 6.943 0.802 1.00 56.25 125 GLY A N 1
ATOM 998 C CA . GLY A 1 125 ? 12.383 7.662 1.535 1.00 56.25 125 GLY A CA 1
ATOM 999 C C . GLY A 1 125 ? 11.828 8.641 2.577 1.00 56.25 125 GLY A C 1
ATOM 1000 O O . GLY A 1 125 ? 10.628 8.919 2.625 1.00 56.25 125 GLY A O 1
ATOM 1001 N N . GLU A 1 126 ? 12.705 9.165 3.431 1.00 54.00 126 GLU A N 1
ATOM 1002 C CA . GLU A 1 126 ? 12.307 10.099 4.485 1.00 54.00 126 GLU A CA 1
ATOM 1003 C C . GLU A 1 126 ? 11.407 11.216 3.912 1.00 54.00 126 GLU A C 1
ATOM 1005 O O . GLU A 1 126 ? 11.639 11.721 2.814 1.00 54.00 126 GLU A O 1
ATOM 1010 N N . GLY A 1 127 ? 10.316 11.528 4.624 1.00 55.25 127 GLY A N 1
ATOM 1011 C CA . G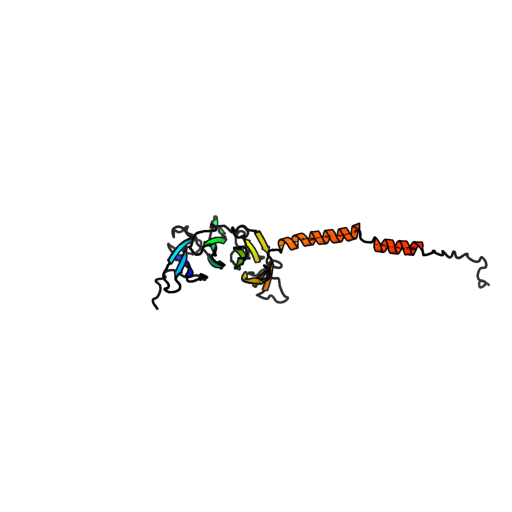LY A 1 127 ? 9.334 12.568 4.283 1.00 55.25 127 GLY A CA 1
ATOM 1012 C C . GLY A 1 127 ? 8.494 12.340 3.022 1.00 55.25 127 GLY A C 1
ATOM 1013 O O . GLY A 1 127 ? 8.297 13.239 2.198 1.00 55.25 127 GLY A O 1
ATOM 1014 N N . VAL A 1 128 ? 7.918 11.146 2.901 1.00 55.38 128 VAL A N 1
ATOM 1015 C CA . VAL A 1 128 ? 6.684 10.931 2.133 1.00 55.38 128 VAL A CA 1
ATOM 1016 C C . VAL A 1 128 ? 5.504 11.466 2.948 1.00 55.38 128 VAL A C 1
ATOM 1018 O O . VAL A 1 128 ? 5.245 10.996 4.051 1.00 55.38 128 VAL A O 1
ATOM 1021 N N . TRP A 1 129 ? 4.800 12.468 2.414 1.00 54.56 129 TRP A N 1
ATOM 1022 C CA . TRP A 1 129 ? 3.709 13.153 3.128 1.00 54.56 129 TRP A CA 1
ATOM 1023 C C . TRP A 1 129 ? 2.315 12.700 2.709 1.00 54.56 129 TRP A C 1
ATOM 1025 O O . TRP A 1 129 ? 1.360 12.947 3.443 1.00 54.56 129 TRP A O 1
ATOM 1035 N N . ALA A 1 130 ? 2.163 12.032 1.562 1.00 55.44 130 ALA A N 1
ATOM 1036 C CA . ALA A 1 130 ? 0.887 11.412 1.251 1.00 55.44 130 ALA A CA 1
ATOM 1037 C C . ALA A 1 130 ? 0.997 10.181 0.358 1.00 55.44 130 ALA A C 1
ATOM 1039 O O . ALA A 1 130 ? 1.727 10.112 -0.636 1.00 55.44 130 ALA A O 1
ATOM 1040 N N . LEU A 1 131 ? 0.200 9.205 0.769 1.00 62.03 131 LEU A N 1
ATOM 1041 C CA . LEU A 1 131 ? -0.104 8.006 0.028 1.00 62.03 131 LEU A CA 1
ATOM 1042 C C . LEU A 1 131 ? -1.103 8.364 -1.063 1.00 62.03 131 LEU A C 1
ATOM 1044 O O . LEU A 1 131 ? -2.093 9.056 -0.814 1.00 62.03 131 LEU A O 1
ATOM 1048 N N . GLY A 1 132 ? -0.796 7.931 -2.278 1.00 65.31 132 GLY A N 1
ATOM 1049 C CA . GLY A 1 132 ? -1.731 7.990 -3.377 1.00 65.31 132 GLY A CA 1
ATOM 1050 C C . GLY A 1 132 ? -2.655 6.777 -3.387 1.00 65.31 132 GLY A C 1
ATOM 1051 O O . GLY A 1 132 ? -3.010 6.236 -2.340 1.00 65.31 132 GLY A O 1
ATOM 1052 N N . GLY A 1 133 ? -3.046 6.344 -4.585 1.00 73.38 133 GLY A N 1
ATOM 1053 C CA . GLY A 1 133 ? -3.823 5.123 -4.761 1.00 73.38 133 GLY A CA 1
ATOM 1054 C C . GLY A 1 133 ? -3.024 3.865 -4.409 1.00 73.38 133 GLY A C 1
ATOM 1055 O O . GLY A 1 133 ? -1.814 3.792 -4.620 1.00 73.38 133 GLY A O 1
ATOM 1056 N N . THR A 1 134 ? -3.722 2.855 -3.911 1.00 78.50 134 THR A N 1
ATOM 1057 C CA . THR A 1 134 ? -3.191 1.515 -3.653 1.00 78.50 134 THR A CA 1
ATOM 1058 C C . THR A 1 134 ? -4.100 0.495 -4.318 1.00 78.50 134 THR A C 1
ATOM 1060 O O . THR A 1 134 ? -5.318 0.671 -4.328 1.00 78.50 134 THR A O 1
ATOM 1063 N N . THR A 1 135 ? -3.534 -0.557 -4.902 1.00 83.62 135 THR A N 1
ATOM 1064 C CA . THR A 1 135 ? -4.327 -1.622 -5.520 1.00 83.62 135 THR A CA 1
ATOM 1065 C C . THR A 1 135 ? -3.631 -2.977 -5.392 1.00 83.62 135 THR A C 1
ATOM 1067 O O . THR A 1 135 ? -2.421 -3.066 -5.619 1.00 83.62 135 THR A O 1
ATOM 1070 N N . PRO A 1 136 ? -4.349 -4.035 -4.991 1.00 84.00 136 PRO A N 1
ATOM 1071 C CA . PRO A 1 136 ? -3.792 -5.379 -4.926 1.00 84.00 136 PRO A CA 1
ATOM 1072 C C . PRO A 1 136 ? -3.594 -5.965 -6.335 1.00 84.00 136 PRO A C 1
ATOM 1074 O O . PRO A 1 136 ? -4.349 -5.668 -7.263 1.00 84.00 136 PRO A O 1
ATOM 1077 N N . LEU A 1 137 ? -2.572 -6.807 -6.483 1.00 83.38 137 LEU A N 1
ATOM 1078 C CA . LEU A 1 137 ? -2.163 -7.429 -7.745 1.00 83.38 137 LEU A CA 1
ATOM 1079 C C . LEU A 1 137 ? -2.641 -8.879 -7.839 1.00 83.38 137 LEU A C 1
ATOM 1081 O O . LEU A 1 137 ? -2.819 -9.552 -6.825 1.00 83.38 137 LEU A O 1
ATOM 1085 N N . ASP A 1 138 ? -2.790 -9.396 -9.061 1.00 79.19 138 ASP A N 1
ATOM 1086 C CA . ASP A 1 138 ? -3.287 -10.762 -9.301 1.00 79.19 138 ASP A CA 1
ATOM 1087 C C . ASP A 1 138 ? -2.385 -11.852 -8.712 1.00 79.19 138 ASP A C 1
ATOM 1089 O O . ASP A 1 138 ? -2.866 -12.897 -8.275 1.00 79.19 138 ASP A O 1
ATOM 1093 N N . ASN A 1 139 ? -1.077 -11.596 -8.658 1.00 79.44 139 ASN A N 1
ATOM 1094 C CA . ASN A 1 139 ? -0.106 -12.483 -8.019 1.00 79.44 139 ASN A CA 1
ATOM 1095 C C . ASN A 1 139 ? -0.198 -12.465 -6.480 1.00 79.44 139 ASN A C 1
ATOM 1097 O O . ASN A 1 139 ? 0.542 -13.186 -5.823 1.00 79.44 139 ASN A O 1
ATOM 1101 N N . GLY A 1 140 ? -1.103 -11.674 -5.898 1.00 79.06 140 GLY A N 1
ATOM 1102 C CA . GLY A 1 140 ? -1.250 -11.491 -4.458 1.00 79.06 140 GLY A CA 1
ATOM 1103 C C . GLY A 1 140 ? -0.372 -10.384 -3.876 1.00 79.06 140 GLY A C 1
ATOM 1104 O O . GLY A 1 140 ? -0.446 -10.167 -2.665 1.00 79.06 140 GLY A O 1
ATOM 1105 N N . GLY A 1 141 ? 0.413 -9.702 -4.710 1.00 84.69 141 GLY A N 1
ATOM 1106 C CA . GLY A 1 141 ? 1.197 -8.527 -4.358 1.00 84.69 141 GLY A CA 1
ATOM 1107 C C . GLY A 1 141 ? 0.363 -7.253 -4.217 1.00 84.69 141 GLY A C 1
ATOM 1108 O O . GLY A 1 141 ? -0.870 -7.277 -4.243 1.00 84.69 141 GLY A O 1
ATOM 1109 N N . LEU A 1 142 ? 1.041 -6.118 -4.074 1.00 86.31 142 LEU A N 1
ATOM 1110 C CA . LEU A 1 142 ? 0.409 -4.811 -3.885 1.00 86.31 142 LEU A CA 1
ATOM 1111 C C . LEU A 1 142 ? 1.151 -3.743 -4.686 1.00 86.31 142 LEU A C 1
ATOM 1113 O O . LEU A 1 142 ? 2.366 -3.629 -4.578 1.00 86.31 142 LEU A O 1
ATOM 1117 N N . MET A 1 143 ? 0.424 -2.919 -5.436 1.00 85.94 143 MET A N 1
ATOM 1118 C CA . MET A 1 143 ? 0.964 -1.701 -6.031 1.00 85.94 143 MET A CA 1
ATOM 1119 C C . MET A 1 143 ? 0.501 -0.484 -5.238 1.00 85.94 143 MET A C 1
ATOM 1121 O O . MET A 1 143 ? -0.677 -0.324 -4.917 1.00 85.94 143 MET A O 1
ATOM 1125 N N . ILE A 1 144 ? 1.452 0.389 -4.942 1.00 84.62 144 ILE A N 1
ATOM 1126 C CA . ILE A 1 144 ? 1.290 1.586 -4.130 1.00 84.62 144 ILE A CA 1
ATOM 1127 C C . ILE A 1 144 ? 1.809 2.758 -4.952 1.00 84.62 144 ILE A C 1
ATOM 1129 O O . ILE A 1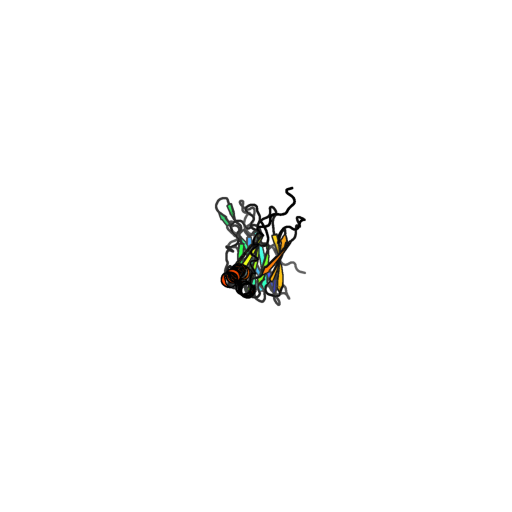 144 ? 2.985 2.789 -5.293 1.00 84.62 144 ILE A O 1
ATOM 1133 N N . ALA A 1 145 ? 0.971 3.743 -5.247 1.00 81.94 145 ALA A N 1
ATOM 1134 C CA . ALA A 1 145 ? 1.422 5.010 -5.806 1.00 81.94 145 ALA A CA 1
ATOM 1135 C C . ALA A 1 145 ? 1.573 6.047 -4.686 1.00 81.94 145 ALA A C 1
ATOM 1137 O O . ALA A 1 145 ? 0.770 6.099 -3.755 1.00 81.94 145 ALA A O 1
ATOM 1138 N N . TYR A 1 146 ? 2.612 6.873 -4.748 1.00 78.81 146 TYR A N 1
ATOM 1139 C CA . TYR A 1 146 ? 2.941 7.845 -3.705 1.00 78.81 146 TYR A CA 1
ATOM 1140 C C . TYR A 1 146 ? 3.719 9.034 -4.260 1.00 78.81 146 TYR A C 1
ATOM 1142 O O . TYR A 1 146 ? 4.060 9.062 -5.440 1.00 78.81 146 TYR A O 1
ATOM 1150 N N . PHE A 1 147 ? 3.997 10.034 -3.423 1.00 73.00 147 PHE A N 1
ATOM 1151 C CA . PHE A 1 147 ? 4.875 11.140 -3.798 1.00 73.00 147 PHE A CA 1
ATOM 1152 C C . PHE A 1 147 ? 5.808 11.561 -2.666 1.00 73.00 147 PHE A C 1
ATOM 1154 O O . PHE A 1 147 ? 5.482 11.452 -1.484 1.00 73.00 147 PHE A O 1
ATOM 1161 N N . THR A 1 148 ? 6.987 12.054 -3.034 1.00 71.81 148 THR A N 1
ATOM 1162 C CA . THR A 1 148 ? 8.000 12.554 -2.093 1.00 71.81 148 THR A CA 1
ATOM 1163 C C . THR A 1 148 ? 7.803 14.052 -1.870 1.00 71.81 148 THR A C 1
ATOM 1165 O O . THR A 1 148 ? 7.696 14.778 -2.858 1.00 71.81 148 THR A O 1
ATOM 1168 N N . ALA A 1 149 ? 7.748 14.528 -0.617 1.00 61.19 149 ALA A N 1
ATOM 1169 C CA . ALA A 1 149 ? 7.311 15.901 -0.318 1.00 61.19 149 ALA A CA 1
ATOM 1170 C C . ALA A 1 149 ? 8.239 16.758 0.561 1.00 61.19 149 ALA A C 1
ATOM 1172 O O . ALA A 1 149 ? 7.829 17.840 0.972 1.00 61.19 149 ALA A O 1
ATOM 1173 N N . ILE A 1 150 ? 9.482 16.336 0.824 1.00 58.25 150 ILE A N 1
ATOM 1174 C CA . ILE A 1 150 ? 10.396 17.140 1.660 1.00 58.25 150 ILE A CA 1
ATOM 1175 C C . ILE A 1 150 ? 10.824 18.433 0.964 1.00 58.25 150 ILE A C 1
ATOM 1177 O O . ILE A 1 150 ? 10.813 19.498 1.574 1.00 58.25 150 ILE A O 1
ATOM 1181 N N . THR A 1 151 ? 11.195 18.361 -0.309 1.00 57.41 151 THR A N 1
ATOM 1182 C CA . THR A 1 151 ? 11.709 19.514 -1.044 1.00 57.41 151 THR A CA 1
ATOM 1183 C C . THR A 1 151 ? 11.272 19.427 -2.495 1.00 57.41 151 THR A C 1
ATOM 1185 O O . THR A 1 151 ? 11.372 18.357 -3.099 1.00 57.41 151 THR A O 1
ATOM 1188 N N . PRO A 1 152 ? 10.802 20.539 -3.089 1.00 60.53 152 PRO A N 1
ATOM 1189 C CA . PRO A 1 152 ? 10.706 20.622 -4.528 1.00 60.53 152 PRO A CA 1
ATOM 1190 C C . PRO A 1 152 ? 12.053 20.230 -5.153 1.00 60.53 152 PRO A C 1
ATOM 1192 O O . PRO A 1 152 ? 13.105 20.643 -4.653 1.00 60.53 152 PRO A O 1
ATOM 1195 N N . PRO A 1 153 ? 12.029 19.460 -6.243 1.00 63.78 153 PRO A N 1
ATOM 1196 C CA . PRO A 1 153 ? 10.845 19.190 -7.052 1.00 63.78 153 PRO A CA 1
ATOM 1197 C C . PRO A 1 153 ? 10.104 17.897 -6.622 1.00 63.78 153 PRO A C 1
ATOM 1199 O O . PRO A 1 153 ? 10.713 16.868 -6.325 1.00 63.78 153 PRO A O 1
ATOM 1202 N N . PHE A 1 154 ? 8.768 17.949 -6.565 1.00 68.81 154 PHE A N 1
ATOM 1203 C CA . PHE A 1 154 ? 7.929 16.818 -6.158 1.00 68.81 154 PHE A CA 1
ATOM 1204 C C . PHE A 1 154 ? 7.944 15.735 -7.236 1.00 68.81 154 PHE A C 1
ATOM 1206 O O . PHE A 1 154 ? 7.824 16.026 -8.427 1.00 68.81 154 PHE A O 1
ATOM 1213 N N . THR A 1 155 ? 8.067 14.477 -6.813 1.00 71.56 155 THR A N 1
ATOM 1214 C CA . THR A 1 155 ? 8.125 13.328 -7.722 1.00 71.56 155 THR A CA 1
ATOM 1215 C C . THR A 1 155 ? 7.055 12.320 -7.324 1.00 71.56 155 THR A C 1
ATOM 1217 O O . THR A 1 155 ? 7.041 11.857 -6.180 1.00 71.56 155 THR A O 1
ATOM 1220 N N . SER A 1 156 ? 6.157 11.980 -8.252 1.00 76.69 156 SER A N 1
ATOM 1221 C CA . SER A 1 156 ? 5.271 10.827 -8.084 1.00 76.69 156 SER A CA 1
ATOM 1222 C C . SER A 1 156 ? 6.044 9.550 -8.357 1.00 76.69 156 SER A C 1
ATOM 1224 O O . SER A 1 156 ? 6.820 9.477 -9.303 1.00 76.69 156 SER A O 1
ATOM 1226 N N . LYS A 1 157 ? 5.812 8.535 -7.542 1.00 80.88 157 LYS A N 1
ATOM 1227 C CA . LYS A 1 157 ? 6.457 7.234 -7.628 1.00 80.88 157 LYS A CA 1
ATOM 1228 C C . LYS A 1 157 ? 5.436 6.127 -7.464 1.00 80.88 157 LYS A C 1
ATOM 1230 O O . LYS A 1 157 ? 4.340 6.349 -6.943 1.00 80.88 157 LYS A O 1
ATOM 1235 N N . TYR A 1 158 ? 5.805 4.934 -7.890 1.00 84.62 158 TYR A N 1
ATOM 1236 C CA . TYR A 1 158 ? 5.088 3.721 -7.563 1.00 84.62 158 TYR A CA 1
ATOM 1237 C C . TYR A 1 158 ? 6.036 2.710 -6.931 1.00 84.62 158 TYR A C 1
ATOM 1239 O O . TYR A 1 158 ? 7.228 2.700 -7.207 1.00 84.62 158 TYR A O 1
ATOM 1247 N N . LEU A 1 159 ? 5.479 1.868 -6.074 1.00 86.25 159 LEU A N 1
ATOM 1248 C CA . LEU A 1 159 ? 6.133 0.761 -5.404 1.00 86.25 159 LEU A CA 1
ATOM 1249 C C . LEU A 1 159 ? 5.279 -0.479 -5.648 1.00 86.25 159 LEU A C 1
ATOM 1251 O O . LEU A 1 159 ? 4.074 -0.457 -5.399 1.00 86.25 159 LEU A O 1
ATOM 1255 N N . ILE A 1 160 ? 5.894 -1.547 -6.136 1.00 86.94 160 ILE A N 1
ATOM 1256 C CA . ILE A 1 160 ? 5.272 -2.855 -6.275 1.00 86.94 160 ILE A CA 1
ATOM 1257 C C . ILE A 1 160 ? 5.885 -3.794 -5.246 1.00 86.94 160 ILE A C 1
ATOM 1259 O O . ILE A 1 160 ? 7.107 -3.917 -5.151 1.00 86.94 160 ILE A O 1
ATOM 1263 N N . LEU A 1 161 ? 5.013 -4.467 -4.505 1.00 87.69 161 LEU A N 1
ATOM 1264 C CA . LEU A 1 161 ? 5.341 -5.513 -3.556 1.00 87.69 161 LEU A CA 1
ATOM 1265 C C . LEU A 1 161 ? 4.915 -6.880 -4.100 1.00 87.69 161 LEU A C 1
ATOM 1267 O O . LEU A 1 161 ? 3.847 -6.985 -4.706 1.00 87.69 161 LEU A O 1
ATOM 1271 N N . ASP A 1 162 ? 5.710 -7.918 -3.842 1.00 88.50 162 ASP A N 1
ATOM 1272 C CA . ASP A 1 162 ? 5.301 -9.315 -4.039 1.00 88.50 162 ASP A CA 1
ATOM 1273 C C . ASP A 1 162 ? 4.262 -9.771 -2.991 1.00 88.50 162 ASP A C 1
ATOM 1275 O O . ASP A 1 162 ? 3.864 -9.021 -2.092 1.00 88.50 162 ASP A O 1
ATOM 1279 N N . ASP A 1 163 ? 3.798 -11.017 -3.097 1.00 86.69 163 ASP A N 1
ATOM 1280 C CA . ASP A 1 163 ? 2.807 -11.608 -2.192 1.00 86.69 163 ASP A CA 1
ATOM 1281 C C . ASP A 1 163 ? 3.350 -11.937 -0.794 1.00 86.69 163 ASP A C 1
ATOM 1283 O O . ASP A 1 163 ? 2.578 -12.326 0.087 1.00 86.69 163 ASP A O 1
ATOM 1287 N N . GLN A 1 164 ? 4.653 -11.750 -0.567 1.00 88.25 164 GLN A N 1
ATOM 1288 C CA . GLN A 1 164 ? 5.285 -11.756 0.750 1.00 88.25 164 GLN A CA 1
ATOM 1289 C C . GLN A 1 164 ? 5.571 -10.332 1.257 1.00 88.25 164 GLN A C 1
ATOM 1291 O O . GLN A 1 164 ? 6.084 -10.166 2.369 1.00 88.25 164 GLN A O 1
ATOM 1296 N N . GLY A 1 165 ? 5.226 -9.291 0.496 1.00 83.75 165 GLY A N 1
ATOM 1297 C CA . GLY A 1 165 ? 5.424 -7.889 0.846 1.00 83.75 165 GLY A CA 1
ATOM 1298 C C . GLY A 1 165 ? 6.860 -7.389 0.666 1.00 83.75 165 GLY A C 1
ATOM 1299 O O . GLY A 1 165 ? 7.260 -6.473 1.381 1.00 83.75 165 GLY A O 1
ATOM 1300 N N . ASN A 1 166 ? 7.678 -8.015 -0.180 1.00 87.75 166 ASN A N 1
ATOM 1301 C CA . ASN A 1 166 ? 9.000 -7.503 -0.548 1.00 87.75 166 ASN A CA 1
ATOM 1302 C C . ASN A 1 166 ? 8.895 -6.578 -1.762 1.00 87.75 166 ASN A C 1
ATOM 1304 O O . ASN A 1 166 ? 8.102 -6.819 -2.665 1.00 87.75 166 ASN A O 1
ATOM 1308 N N . GLU A 1 167 ? 9.716 -5.533 -1.786 1.00 86.75 167 GLU A N 1
ATOM 1309 C CA . GLU A 1 167 ? 9.814 -4.592 -2.902 1.00 86.75 167 GLU A CA 1
ATOM 1310 C C . GLU A 1 167 ? 10.394 -5.281 -4.147 1.00 86.75 167 GLU A C 1
ATOM 1312 O O . GLU A 1 167 ? 11.515 -5.787 -4.113 1.00 86.75 167 GLU A O 1
ATOM 1317 N N . ILE A 1 168 ? 9.622 -5.294 -5.238 1.00 86.75 168 ILE A N 1
ATOM 1318 C CA . ILE A 1 168 ? 10.033 -5.858 -6.536 1.00 86.75 168 ILE A CA 1
ATOM 1319 C C . ILE A 1 168 ? 10.204 -4.797 -7.625 1.00 86.75 168 ILE A C 1
ATOM 1321 O O . ILE A 1 168 ? 10.946 -5.012 -8.582 1.00 86.75 168 ILE A O 1
ATOM 1325 N N . ALA A 1 169 ? 9.542 -3.648 -7.488 1.00 84.25 169 ALA A N 1
ATOM 1326 C CA . ALA A 1 169 ? 9.753 -2.499 -8.358 1.00 84.25 169 ALA A CA 1
ATOM 1327 C C . ALA A 1 169 ? 9.487 -1.205 -7.596 1.00 84.25 169 ALA A C 1
ATOM 1329 O O . ALA A 1 169 ? 8.546 -1.130 -6.809 1.00 84.25 169 ALA A O 1
ATOM 1330 N N . ASN A 1 170 ? 10.290 -0.185 -7.860 1.00 85.88 170 ASN A N 1
ATOM 1331 C CA . ASN A 1 170 ? 10.117 1.144 -7.302 1.00 85.88 170 ASN A CA 1
ATOM 1332 C C . ASN A 1 170 ? 10.675 2.154 -8.287 1.00 85.88 170 ASN A C 1
ATOM 1334 O O . ASN A 1 170 ? 11.884 2.184 -8.520 1.00 85.88 170 ASN A O 1
ATOM 1338 N N . ASP A 1 171 ? 9.788 2.940 -8.881 1.00 81.88 171 ASP A N 1
ATOM 1339 C CA . ASP A 1 171 ? 10.183 3.875 -9.921 1.00 81.88 171 ASP A CA 1
ATOM 1340 C C . ASP A 1 171 ? 9.249 5.089 -9.993 1.00 81.88 171 ASP A C 1
ATOM 1342 O O . ASP A 1 171 ? 8.263 5.215 -9.263 1.00 81.88 171 ASP A O 1
ATOM 1346 N N . THR A 1 172 ? 9.604 6.037 -10.847 1.00 78.81 172 THR A N 1
ATOM 1347 C CA . THR A 1 172 ? 8.960 7.329 -11.017 1.00 78.81 172 THR A CA 1
ATOM 1348 C C . THR A 1 172 ? 7.754 7.222 -11.948 1.00 78.81 172 THR A C 1
ATOM 1350 O O . THR A 1 172 ? 7.817 6.679 -13.046 1.00 78.81 172 THR A O 1
ATOM 1353 N N . LEU A 1 173 ? 6.626 7.789 -11.524 1.00 75.44 173 LEU A N 1
ATOM 1354 C CA . LEU A 1 173 ? 5.427 7.928 -12.345 1.00 75.44 173 LEU A CA 1
ATOM 1355 C C . LEU A 1 173 ? 5.543 9.176 -13.235 1.00 75.44 173 LEU A C 1
ATOM 1357 O O . LEU A 1 173 ? 5.097 10.257 -12.851 1.00 75.44 173 LEU A O 1
ATOM 1361 N N . GLY A 1 174 ? 6.078 9.016 -14.447 1.00 67.50 174 GLY A N 1
ATOM 1362 C CA . GLY A 1 174 ? 6.080 10.055 -15.488 1.00 67.50 174 GLY A CA 1
ATOM 1363 C C . GLY A 1 174 ? 7.334 10.946 -15.553 1.00 67.50 174 GLY A C 1
ATOM 1364 O O . GLY A 1 174 ? 8.375 10.626 -14.990 1.00 67.50 174 GLY A O 1
ATOM 1365 N N . TYR A 1 175 ? 7.228 12.044 -16.315 1.00 60.31 175 TYR A N 1
ATOM 1366 C CA . TYR A 1 175 ? 8.304 12.998 -16.667 1.00 60.31 175 TYR A CA 1
ATOM 1367 C C . TYR A 1 175 ? 8.333 14.220 -15.711 1.00 60.31 175 TYR A C 1
ATOM 1369 O O . TYR A 1 175 ? 7.362 14.410 -14.984 1.00 60.31 175 TYR A O 1
ATOM 1377 N N . PRO A 1 176 ? 9.378 15.079 -15.773 1.00 57.78 176 PRO A N 1
ATOM 1378 C CA . PRO A 1 176 ? 10.295 15.444 -14.682 1.00 57.78 176 PRO A CA 1
ATOM 1379 C C . PRO A 1 176 ? 9.616 16.104 -13.461 1.00 57.78 176 PRO A C 1
ATOM 1381 O O . PRO A 1 176 ? 8.456 16.505 -13.499 1.00 57.78 176 PRO A O 1
ATOM 1384 N N . PRO A 1 177 ? 10.347 16.253 -12.349 1.00 57.75 177 PRO A N 1
ATOM 1385 C CA . PRO A 1 177 ? 9.735 16.616 -11.084 1.00 57.75 177 PRO A CA 1
ATOM 1386 C C . PRO A 1 177 ? 9.168 18.049 -11.115 1.00 57.75 177 PRO A C 1
ATOM 1388 O O . PRO A 1 177 ? 9.777 18.971 -11.663 1.00 57.75 177 PRO A O 1
ATOM 1391 N N . HIS A 1 178 ? 7.980 18.225 -10.532 1.00 58.66 178 HIS A N 1
ATOM 1392 C CA . HIS A 1 178 ? 7.169 19.439 -10.671 1.00 58.66 178 HIS A CA 1
ATOM 1393 C C . HIS A 1 178 ? 7.180 20.276 -9.381 1.00 58.66 178 HIS A C 1
ATOM 1395 O O . HIS A 1 178 ? 7.453 19.780 -8.288 1.00 58.66 178 HIS A O 1
ATOM 1401 N N . ILE A 1 179 ? 6.859 21.569 -9.480 1.00 55.47 179 ILE A N 1
ATOM 1402 C CA . ILE A 1 179 ? 6.733 22.464 -8.308 1.00 55.47 179 ILE A CA 1
ATOM 1403 C C . ILE A 1 179 ? 5.400 22.306 -7.556 1.00 55.47 179 ILE A C 1
ATOM 1405 O O . ILE A 1 179 ? 5.222 22.906 -6.498 1.00 55.47 179 ILE A O 1
ATOM 1409 N N . PHE A 1 180 ? 4.463 21.519 -8.092 1.00 57.19 180 PHE A N 1
ATOM 1410 C CA . PHE A 1 180 ? 3.147 21.269 -7.496 1.00 57.19 180 PHE A CA 1
ATOM 1411 C C . PHE A 1 180 ? 3.069 19.837 -6.960 1.00 57.19 180 PHE A C 1
ATOM 1413 O O . PHE A 1 180 ? 3.841 18.973 -7.362 1.00 57.19 180 PHE A O 1
ATOM 1420 N N . GLN A 1 181 ? 2.160 19.587 -6.016 1.00 57.31 181 GLN A N 1
ATOM 1421 C CA . GLN A 1 181 ? 1.983 18.255 -5.437 1.00 57.31 181 GLN A CA 1
ATOM 1422 C C . GLN A 1 181 ? 1.392 17.297 -6.480 1.00 57.31 181 GLN A C 1
ATOM 1424 O O . GLN A 1 181 ? 0.207 17.379 -6.815 1.00 57.31 181 GLN A O 1
ATOM 1429 N N . ASN A 1 182 ? 2.212 16.364 -6.962 1.00 59.38 182 ASN A N 1
ATOM 1430 C CA . ASN A 1 182 ? 1.760 15.301 -7.850 1.00 59.38 182 ASN A CA 1
ATOM 1431 C C . ASN A 1 182 ? 1.199 14.161 -6.993 1.00 59.38 182 ASN A C 1
ATOM 1433 O O . ASN A 1 182 ? 1.946 13.445 -6.330 1.00 59.38 182 ASN A O 1
ATOM 1437 N N . THR A 1 183 ? -0.121 13.999 -6.955 1.00 65.75 183 THR A N 1
ATOM 1438 C CA . THR A 1 183 ? -0.770 12.984 -6.112 1.00 65.75 183 THR A CA 1
ATOM 1439 C C . THR A 1 183 ? -1.496 11.976 -6.981 1.00 65.75 183 THR A C 1
ATOM 1441 O O . THR A 1 183 ? -2.506 12.318 -7.597 1.00 65.75 183 THR A O 1
ATOM 1444 N N . ALA A 1 184 ? -1.027 10.727 -6.985 1.00 67.06 184 ALA A N 1
ATOM 1445 C CA . ALA A 1 184 ? -1.809 9.610 -7.503 1.00 67.06 184 ALA A CA 1
ATOM 1446 C C . ALA A 1 184 ? -3.092 9.470 -6.688 1.00 67.06 184 ALA A C 1
ATOM 1448 O O . ALA A 1 184 ? -3.045 9.400 -5.467 1.00 67.06 184 ALA A O 1
ATOM 1449 N N . LYS A 1 185 ? -4.245 9.468 -7.346 1.00 71.25 185 LYS A N 1
ATOM 1450 C CA . LYS A 1 185 ? -5.553 9.390 -6.687 1.00 71.25 185 LYS A CA 1
ATOM 1451 C C . LYS A 1 185 ? -6.154 8.006 -6.803 1.00 71.25 185 LYS A C 1
ATOM 1453 O O . LYS A 1 185 ? -6.728 7.511 -5.839 1.00 71.25 185 LYS A O 1
ATOM 1458 N N . GLU A 1 186 ? -6.013 7.391 -7.967 1.00 76.38 186 GLU A N 1
ATOM 1459 C CA . GLU A 1 186 ? -6.661 6.127 -8.275 1.00 76.38 186 GLU A CA 1
ATOM 1460 C C . GLU A 1 186 ? -5.725 5.251 -9.102 1.00 76.38 186 GLU A C 1
ATOM 1462 O O . GLU A 1 186 ? -4.967 5.743 -9.939 1.00 76.38 186 GLU A O 1
ATOM 1467 N N . ILE A 1 187 ? -5.776 3.944 -8.846 1.00 80.50 187 ILE A N 1
ATOM 1468 C CA . ILE A 1 187 ? -5.111 2.942 -9.670 1.00 80.50 187 ILE A CA 1
ATOM 1469 C C . ILE A 1 187 ? -6.188 1.997 -10.183 1.00 80.50 187 ILE A C 1
ATOM 1471 O O . ILE A 1 187 ? -6.769 1.226 -9.419 1.00 80.50 187 ILE A O 1
ATOM 1475 N N . LEU A 1 188 ? -6.443 2.055 -11.485 1.00 82.56 188 LEU A N 1
ATOM 1476 C CA . LEU A 1 188 ? -7.366 1.162 -12.163 1.00 82.56 188 LEU A CA 1
ATOM 1477 C C . LEU A 1 188 ? -6.588 0.026 -12.822 1.00 82.56 188 LEU A C 1
ATOM 1479 O O . LEU A 1 188 ? -5.645 0.247 -13.582 1.00 82.56 188 LEU A O 1
ATOM 1483 N N . ARG A 1 189 ? -7.018 -1.207 -12.569 1.00 79.44 189 ARG A N 1
ATOM 1484 C CA . ARG A 1 189 ? -6.472 -2.391 -13.233 1.00 79.44 189 ARG A CA 1
ATOM 1485 C C . ARG A 1 189 ? -6.890 -2.420 -14.707 1.00 79.44 189 ARG A C 1
ATOM 1487 O O . ARG A 1 189 ? -8.072 -2.297 -15.025 1.00 79.44 189 ARG A O 1
ATOM 1494 N N . LEU A 1 190 ? -5.922 -2.627 -15.595 1.00 82.12 190 LEU A N 1
ATOM 1495 C CA . LEU A 1 190 ? -6.111 -2.862 -17.025 1.00 82.12 190 LEU A CA 1
ATOM 1496 C C . LEU A 1 190 ? -5.782 -4.329 -17.375 1.00 82.12 190 LEU A C 1
ATOM 1498 O O . LEU A 1 190 ? -5.115 -5.022 -16.605 1.00 82.12 190 LEU A O 1
ATOM 1502 N N . PRO A 1 191 ? -6.209 -4.831 -18.548 1.00 79.44 191 PRO A N 1
ATOM 1503 C CA . PRO A 1 191 ? -5.787 -6.144 -19.033 1.00 79.44 191 PRO A CA 1
ATOM 1504 C C . PRO A 1 191 ? -4.265 -6.242 -19.227 1.00 79.44 191 PRO A C 1
ATOM 1506 O O . PRO A 1 191 ? -3.616 -5.250 -19.584 1.00 79.44 191 PRO A O 1
ATOM 1509 N N . ASN A 1 192 ? -3.744 -7.470 -19.113 1.00 80.38 192 ASN A N 1
ATOM 1510 C CA . ASN A 1 192 ? -2.332 -7.838 -19.294 1.00 80.38 192 ASN A CA 1
ATOM 1511 C C . ASN A 1 192 ? -1.390 -7.221 -18.246 1.00 80.38 192 ASN A C 1
ATOM 1513 O O . ASN A 1 192 ? -0.361 -6.677 -18.618 1.00 80.38 192 ASN A O 1
ATOM 1517 N N . ASN A 1 193 ? -1.758 -7.268 -16.962 1.00 77.19 193 ASN A N 1
ATOM 1518 C CA . ASN A 1 193 ? -0.926 -6.790 -15.844 1.00 77.19 193 ASN A CA 1
ATOM 1519 C C . ASN A 1 193 ? -0.464 -5.330 -15.974 1.00 77.19 193 ASN A C 1
ATOM 1521 O O . ASN A 1 193 ? 0.608 -4.940 -15.512 1.00 77.19 193 ASN A O 1
ATOM 1525 N N . ARG A 1 194 ? -1.321 -4.509 -16.588 1.00 82.31 194 ARG A N 1
ATOM 1526 C CA . ARG A 1 194 ? -1.140 -3.065 -16.692 1.00 82.31 194 ARG A CA 1
ATOM 1527 C C . ARG A 1 194 ? -2.043 -2.350 -15.704 1.00 82.31 194 ARG A C 1
ATOM 1529 O O . ARG A 1 194 ? -3.143 -2.807 -15.399 1.00 82.31 194 ARG A O 1
ATOM 1536 N N . TYR A 1 195 ? -1.607 -1.183 -15.267 1.00 83.69 195 TYR A N 1
ATOM 1537 C CA . TYR A 1 195 ? -2.297 -0.371 -14.280 1.00 83.69 195 TYR A CA 1
ATOM 1538 C C . TYR A 1 195 ? -2.351 1.064 -14.777 1.00 83.69 195 TYR A C 1
ATOM 1540 O O . TYR A 1 195 ? -1.326 1.663 -15.090 1.00 83.69 195 TYR A O 1
ATOM 1548 N N . LEU A 1 196 ? -3.556 1.614 -14.872 1.00 83.81 196 LEU A N 1
ATOM 1549 C CA . LEU A 1 196 ? -3.760 3.030 -15.126 1.00 83.81 196 LEU A CA 1
ATOM 1550 C C . LEU A 1 196 ? -3.698 3.757 -13.790 1.00 83.81 196 LEU A C 1
ATOM 1552 O O . LEU A 1 196 ? -4.605 3.634 -12.969 1.00 83.81 196 LEU A O 1
ATOM 1556 N N . VAL A 1 197 ? -2.642 4.527 -13.582 1.00 83.25 197 VAL A N 1
ATOM 1557 C CA . VAL A 1 197 ? -2.521 5.417 -12.433 1.00 83.25 197 VAL A CA 1
ATOM 1558 C C . VAL A 1 197 ? -3.007 6.791 -12.858 1.00 83.25 197 VAL A C 1
ATOM 1560 O O . VAL A 1 197 ? -2.439 7.392 -13.768 1.00 83.25 197 VAL A O 1
ATOM 1563 N N . THR A 1 198 ? -4.052 7.296 -12.210 1.00 81.50 198 THR A N 1
ATOM 1564 C CA . THR A 1 198 ? -4.556 8.656 -12.426 1.00 81.50 198 THR A CA 1
ATOM 1565 C C . THR A 1 198 ? -4.243 9.513 -11.212 1.00 81.50 198 THR A C 1
ATOM 1567 O O . THR A 1 198 ? -4.149 9.030 -10.080 1.00 81.50 198 THR A O 1
ATOM 1570 N N . GLY A 1 199 ? -4.053 10.807 -11.423 1.00 75.44 199 GLY A N 1
ATOM 1571 C CA . GLY A 1 199 ? -3.715 11.701 -10.330 1.00 75.44 199 GLY A CA 1
ATOM 1572 C C . GLY A 1 199 ? -3.439 13.109 -10.793 1.00 75.44 199 GLY A C 1
ATOM 1573 O O . GLY A 1 199 ? -3.568 13.423 -11.973 1.00 75.44 199 GLY A O 1
ATOM 1574 N N . ASN A 1 200 ? -3.053 13.964 -9.856 1.00 73.38 200 ASN A N 1
ATOM 1575 C CA . ASN A 1 200 ? -2.613 15.298 -10.219 1.00 73.38 200 ASN A CA 1
ATOM 1576 C C . ASN A 1 200 ? -1.215 15.223 -10.835 1.00 73.38 200 ASN A C 1
ATOM 1578 O O . ASN A 1 200 ? -0.338 14.609 -10.228 1.00 73.38 200 ASN A O 1
ATOM 1582 N N . HIS A 1 201 ? -1.020 15.859 -11.996 1.00 69.12 201 HIS A N 1
ATOM 1583 C CA . HIS A 1 201 ? 0.289 16.000 -12.652 1.00 69.12 201 HIS A CA 1
ATOM 1584 C C . HIS A 1 201 ? 1.028 14.664 -12.907 1.00 69.12 201 HIS A C 1
ATOM 1586 O O . HIS A 1 201 ? 2.246 14.570 -12.767 1.00 69.12 201 HIS A O 1
ATOM 1592 N N . ILE A 1 202 ? 0.292 13.603 -13.257 1.00 69.88 202 ILE A N 1
ATOM 1593 C CA . ILE A 1 202 ? 0.863 12.295 -13.622 1.00 69.88 202 ILE A CA 1
ATOM 1594 C C . ILE A 1 202 ? 1.020 12.206 -15.143 1.00 69.88 202 ILE A C 1
ATOM 1596 O O . ILE A 1 202 ? 0.086 12.516 -15.867 1.00 69.88 202 ILE A O 1
ATOM 1600 N N . GLY A 1 203 ? 2.165 11.729 -15.639 1.00 62.31 203 GLY A N 1
ATOM 1601 C CA . GLY A 1 203 ? 2.350 11.479 -17.080 1.00 62.31 203 GLY A CA 1
ATOM 1602 C C . GLY A 1 203 ? 2.901 12.656 -17.896 1.00 62.31 203 GLY A C 1
ATOM 1603 O O . GLY A 1 203 ? 3.014 12.538 -19.112 1.00 62.31 203 GLY A O 1
ATOM 1604 N N . GLY A 1 204 ? 3.329 13.735 -17.233 1.00 58.12 204 GLY A N 1
ATOM 1605 C CA . GLY A 1 204 ? 3.977 14.889 -17.862 1.00 58.12 204 GLY A CA 1
ATOM 1606 C C . GLY A 1 204 ? 3.007 15.988 -18.302 1.00 58.12 204 GLY A C 1
ATOM 1607 O O . GLY A 1 204 ? 1.804 15.770 -18.441 1.00 58.12 204 GLY A O 1
ATOM 1608 N N . ASP A 1 205 ? 3.552 17.188 -18.493 1.00 52.97 205 ASP A N 1
ATOM 1609 C CA . ASP A 1 205 ? 2.776 18.376 -18.835 1.00 52.97 205 ASP A CA 1
ATOM 1610 C C . ASP A 1 205 ? 2.337 18.336 -20.301 1.00 52.97 205 ASP A C 1
ATOM 1612 O O . ASP A 1 205 ? 3.145 18.403 -21.233 1.00 52.97 205 ASP A O 1
ATOM 1616 N N . GLY A 1 206 ? 1.024 18.285 -20.517 1.00 52.84 206 GLY A N 1
ATOM 1617 C CA . GLY A 1 206 ? 0.460 18.872 -21.724 1.00 52.84 206 GLY A CA 1
ATOM 1618 C C . GLY A 1 206 ? 0.762 20.381 -21.768 1.00 52.84 206 GLY A C 1
ATOM 1619 O O . GLY A 1 206 ? 1.144 20.977 -20.764 1.00 52.84 206 GLY A O 1
ATOM 1620 N N . PRO A 1 207 ? 0.559 21.060 -22.910 1.00 53.06 207 PRO A N 1
ATOM 1621 C CA . PRO A 1 207 ? 0.779 22.511 -23.038 1.00 53.06 207 PRO A CA 1
ATOM 1622 C C . PRO A 1 207 ? -0.099 23.368 -22.106 1.00 53.06 207 PRO A C 1
ATOM 1624 O O . PRO A 1 207 ? 0.076 24.582 -22.011 1.00 53.06 207 PRO A O 1
ATOM 1627 N N . PHE A 1 208 ? -1.046 22.742 -21.421 1.00 49.19 208 PHE A N 1
ATOM 1628 C CA . PHE A 1 208 ? -1.849 23.325 -20.371 1.00 49.19 208 PHE A CA 1
ATOM 1629 C C . PHE A 1 208 ? -1.403 22.635 -19.085 1.00 49.19 208 PHE A C 1
ATOM 1631 O O . PHE A 1 208 ? -1.314 21.414 -19.080 1.00 49.19 208 PHE A O 1
ATOM 1638 N N . ASN A 1 209 ? -1.100 23.395 -18.028 1.00 55.09 209 ASN A N 1
ATOM 1639 C CA . ASN A 1 209 ? -0.849 22.893 -16.670 1.00 55.09 209 ASN A CA 1
ATOM 1640 C C . ASN A 1 209 ? -2.084 22.123 -16.164 1.00 55.09 209 ASN A C 1
ATOM 1642 O O . ASN A 1 209 ? -2.830 22.622 -15.317 1.00 55.09 209 ASN A O 1
ATOM 1646 N N . GLU A 1 210 ? -2.381 20.965 -16.748 1.00 56.38 210 GLU A N 1
ATOM 1647 C CA . GLU A 1 210 ? -3.607 20.249 -16.476 1.00 56.38 210 GLU A CA 1
ATOM 1648 C C . GLU A 1 210 ? -3.460 19.618 -15.095 1.00 56.38 210 GLU A C 1
ATOM 1650 O O . GLU A 1 210 ? -2.521 18.859 -14.839 1.00 56.38 210 GLU A O 1
ATOM 1655 N N . PRO A 1 211 ? -4.376 19.935 -14.168 1.00 62.88 211 PRO A N 1
ATOM 1656 C CA . PRO A 1 211 ? -4.281 19.470 -12.795 1.00 62.88 211 PRO A CA 1
ATOM 1657 C C . PRO A 1 211 ? -4.512 17.963 -12.672 1.00 62.88 211 PRO A C 1
ATOM 1659 O O . PRO A 1 211 ? -4.454 17.453 -11.562 1.00 62.88 211 PRO A O 1
ATOM 1662 N N . PHE A 1 212 ? -4.784 17.254 -13.772 1.00 68.38 212 PHE A N 1
ATOM 1663 C CA . PHE A 1 212 ? -5.018 15.819 -13.819 1.00 68.38 212 PHE A CA 1
ATOM 1664 C C . PHE A 1 212 ? -4.255 15.205 -14.984 1.00 68.38 212 PHE A C 1
ATOM 1666 O O . PHE A 1 212 ? -4.335 15.685 -16.109 1.00 68.38 212 PHE A O 1
ATOM 1673 N N . GLY A 1 213 ? -3.566 14.108 -14.712 1.00 73.50 213 GLY A N 1
ATOM 1674 C CA . GLY A 1 213 ? -2.893 13.316 -15.722 1.00 73.50 213 GLY A CA 1
ATOM 1675 C C . GLY A 1 213 ? -2.954 11.830 -15.387 1.00 73.50 213 GLY A C 1
ATOM 1676 O O . GLY A 1 213 ? -3.536 11.417 -14.374 1.00 73.50 213 GLY A O 1
ATOM 1677 N N . TRP A 1 214 ? -2.402 11.013 -16.275 1.00 79.44 214 TRP A N 1
ATOM 1678 C CA . TRP A 1 214 ? -2.447 9.563 -16.178 1.00 79.44 214 TRP A CA 1
ATOM 1679 C C . TRP A 1 214 ? -1.147 8.933 -16.675 1.00 79.44 214 TRP A C 1
ATOM 1681 O O . TRP A 1 214 ? -0.481 9.454 -17.564 1.00 79.44 214 TRP A O 1
ATOM 1691 N N . SER A 1 215 ? -0.787 7.794 -16.092 1.00 78.19 215 SER A N 1
ATOM 1692 C CA . SER A 1 215 ? 0.339 6.970 -16.523 1.00 78.19 215 SER A CA 1
ATOM 1693 C C . SER A 1 215 ? -0.086 5.509 -16.550 1.00 78.19 215 SER A C 1
ATOM 1695 O O . SER A 1 215 ? -0.878 5.074 -15.712 1.00 78.19 215 SER A O 1
ATOM 1697 N N . ILE A 1 216 ? 0.423 4.755 -17.522 1.00 82.56 216 ILE A N 1
ATOM 1698 C CA . ILE A 1 216 ? 0.251 3.304 -17.573 1.00 82.56 216 ILE A CA 1
ATOM 1699 C C . ILE A 1 216 ? 1.519 2.681 -17.007 1.00 82.56 216 ILE A C 1
ATOM 1701 O O . ILE A 1 216 ? 2.599 2.881 -17.554 1.00 82.56 216 ILE A O 1
ATOM 1705 N N . VAL A 1 217 ? 1.366 1.917 -15.932 1.00 81.44 217 VAL A N 1
ATOM 1706 C CA . VAL A 1 217 ? 2.435 1.122 -15.330 1.00 81.44 217 VAL A CA 1
ATOM 1707 C C . VAL A 1 217 ? 2.241 -0.330 -15.735 1.00 81.44 217 VAL A C 1
ATOM 1709 O O . VAL A 1 217 ? 1.125 -0.847 -15.688 1.00 81.44 217 VAL A O 1
ATOM 1712 N N . ASP A 1 218 ? 3.322 -0.982 -16.135 1.00 81.25 218 ASP A N 1
ATOM 1713 C CA . ASP A 1 218 ? 3.363 -2.408 -16.454 1.00 81.25 218 ASP A CA 1
ATOM 1714 C C . ASP A 1 218 ? 4.354 -3.089 -15.501 1.00 81.25 218 ASP A C 1
ATOM 1716 O O . ASP A 1 218 ? 5.434 -2.558 -15.231 1.00 81.25 218 ASP A O 1
ATOM 1720 N N . GLU A 1 219 ? 4.006 -4.263 -14.977 1.00 71.38 219 GLU A N 1
ATOM 1721 C CA . GLU A 1 219 ? 4.906 -5.035 -14.109 1.00 71.38 219 GLU A CA 1
ATOM 1722 C C . GLU A 1 219 ? 6.217 -5.438 -14.810 1.00 71.38 219 GLU A C 1
ATOM 1724 O O . GLU A 1 219 ? 7.227 -5.703 -14.156 1.00 71.38 219 GLU A O 1
ATOM 1729 N N . HIS A 1 220 ? 6.227 -5.453 -16.144 1.00 73.00 220 HIS A N 1
ATOM 1730 C CA . HIS A 1 220 ? 7.381 -5.808 -16.958 1.00 73.00 220 HIS A CA 1
ATOM 1731 C C . HIS A 1 220 ? 8.170 -4.597 -17.482 1.00 73.00 220 HIS A C 1
ATOM 1733 O O . HIS A 1 220 ? 9.086 -4.798 -18.284 1.00 73.00 220 HIS A O 1
ATOM 1739 N N . MET A 1 221 ? 7.885 -3.357 -17.047 1.00 71.00 221 MET A N 1
ATOM 1740 C CA . MET A 1 221 ? 8.625 -2.177 -17.542 1.00 71.00 221 MET A CA 1
ATOM 1741 C C . MET A 1 221 ? 10.138 -2.304 -17.327 1.00 71.00 221 MET A C 1
ATOM 1743 O O . MET A 1 221 ? 10.893 -2.089 -18.272 1.00 71.00 221 MET A O 1
ATOM 1747 N N . ASN A 1 222 ? 10.580 -2.801 -16.166 1.00 71.00 222 ASN A N 1
ATOM 1748 C CA . ASN A 1 222 ? 12.004 -3.034 -15.878 1.00 71.00 222 ASN A CA 1
ATOM 1749 C C . ASN A 1 222 ? 12.672 -3.976 -16.900 1.00 71.00 222 ASN A C 1
ATOM 1751 O O . ASN A 1 222 ? 13.840 -3.812 -17.251 1.00 71.00 222 ASN A O 1
ATOM 1755 N N . ILE A 1 223 ? 11.936 -4.982 -17.390 1.00 79.00 223 ILE A N 1
ATOM 1756 C CA . ILE A 1 223 ? 12.438 -5.931 -18.393 1.00 79.00 223 ILE A CA 1
ATOM 1757 C C . ILE A 1 223 ? 12.568 -5.228 -19.746 1.00 79.00 223 ILE A C 1
ATOM 1759 O O . ILE A 1 223 ? 13.581 -5.381 -20.427 1.00 79.00 223 ILE A O 1
ATOM 1763 N N . ILE A 1 224 ? 11.562 -4.441 -20.131 1.00 76.69 224 ILE A N 1
ATOM 1764 C CA . ILE A 1 224 ? 11.558 -3.695 -21.394 1.00 76.69 224 ILE A CA 1
ATOM 1765 C C . ILE A 1 224 ? 12.708 -2.679 -21.417 1.00 76.69 224 ILE A C 1
ATOM 1767 O O . ILE A 1 224 ? 13.451 -2.630 -22.399 1.00 76.69 224 ILE A O 1
ATOM 1771 N N . GLU A 1 225 ? 12.907 -1.933 -20.328 1.00 77.81 225 GLU A N 1
ATOM 1772 C CA . GLU A 1 225 ? 14.000 -0.963 -20.183 1.00 77.81 225 GLU A CA 1
ATOM 1773 C C . GLU A 1 225 ? 15.385 -1.607 -20.262 1.00 77.81 225 GLU A C 1
ATOM 1775 O O . GLU A 1 225 ? 16.314 -1.008 -20.801 1.00 77.81 225 GLU A O 1
ATOM 1780 N N . MET A 1 226 ? 15.526 -2.848 -19.793 1.00 81.62 226 MET A N 1
ATOM 1781 C CA . MET A 1 226 ? 16.775 -3.603 -19.886 1.00 81.62 226 MET A CA 1
ATOM 1782 C C . MET A 1 226 ? 17.011 -4.183 -21.288 1.00 81.62 226 MET A C 1
ATOM 1784 O O . MET A 1 226 ? 18.132 -4.153 -21.799 1.00 81.62 226 MET A O 1
ATOM 1788 N N . ILE A 1 227 ? 15.969 -4.712 -21.938 1.00 89.56 227 ILE A N 1
ATOM 1789 C CA . ILE A 1 227 ? 16.067 -5.347 -23.262 1.00 89.56 227 ILE A CA 1
ATOM 1790 C C . ILE A 1 227 ? 16.284 -4.307 -24.368 1.00 89.56 227 ILE A C 1
ATOM 1792 O O . ILE A 1 227 ? 17.002 -4.582 -25.335 1.00 89.56 227 ILE A O 1
ATOM 1796 N N . TRP A 1 228 ? 15.696 -3.115 -24.255 1.00 90.81 228 TRP A N 1
ATOM 1797 C CA . TRP A 1 228 ? 15.793 -2.069 -25.275 1.00 90.81 228 TRP A CA 1
ATOM 1798 C C . TRP A 1 228 ? 17.240 -1.662 -25.632 1.00 90.81 228 TRP A C 1
ATOM 1800 O O . TRP A 1 228 ? 17.595 -1.748 -26.810 1.00 90.81 228 TRP A O 1
ATOM 1810 N N . PRO A 1 229 ? 18.136 -1.304 -24.689 1.00 92.44 229 PRO A N 1
ATOM 1811 C CA . PRO A 1 229 ? 19.519 -0.971 -25.027 1.00 92.44 229 PRO A CA 1
ATOM 1812 C C . PRO A 1 229 ? 20.299 -2.183 -25.552 1.00 92.44 229 PRO A C 1
ATOM 1814 O O . PRO A 1 229 ? 21.116 -2.026 -26.457 1.00 92.44 229 PRO A O 1
ATOM 1817 N N . ILE A 1 230 ? 20.025 -3.393 -25.047 1.00 94.25 230 ILE A N 1
ATOM 1818 C CA . ILE A 1 230 ? 20.673 -4.631 -25.511 1.00 94.25 230 ILE A CA 1
ATOM 1819 C C . ILE A 1 230 ? 20.310 -4.905 -26.973 1.00 94.25 230 ILE A C 1
ATOM 1821 O O . ILE A 1 230 ? 21.186 -5.150 -27.798 1.00 94.25 230 ILE A O 1
ATOM 1825 N N . THR A 1 231 ? 19.025 -4.841 -27.315 1.00 94.50 231 THR A N 1
ATOM 1826 C CA . THR A 1 231 ? 18.549 -5.063 -28.687 1.00 94.50 231 THR A CA 1
ATOM 1827 C C . THR A 1 231 ? 19.038 -3.972 -29.635 1.00 94.50 231 THR A C 1
ATOM 1829 O O . THR A 1 231 ? 19.542 -4.302 -30.706 1.00 94.50 231 THR A O 1
ATOM 1832 N N . CYS A 1 232 ? 19.004 -2.698 -29.229 1.00 93.06 232 CYS A N 1
ATOM 1833 C CA . CYS A 1 232 ? 19.601 -1.595 -29.987 1.00 93.06 232 CYS A CA 1
ATOM 1834 C C . CYS A 1 232 ? 21.099 -1.820 -30.240 1.00 93.06 232 CYS A C 1
ATOM 1836 O O . CYS A 1 232 ? 21.559 -1.691 -31.375 1.00 93.06 232 CYS A O 1
ATOM 1838 N N . PHE A 1 233 ? 21.853 -2.217 -29.211 1.00 94.00 233 PHE A N 1
ATOM 1839 C CA . PHE A 1 233 ? 23.271 -2.543 -29.336 1.00 94.00 233 PHE A CA 1
ATOM 1840 C C . PHE A 1 233 ? 23.500 -3.705 -30.309 1.00 94.00 233 PHE A C 1
ATOM 1842 O O . PHE A 1 233 ? 24.307 -3.577 -31.226 1.00 94.00 233 PHE A O 1
ATOM 1849 N N . LEU A 1 234 ? 22.760 -4.810 -30.170 1.00 91.88 234 LEU A N 1
ATOM 1850 C CA . LEU A 1 234 ? 22.868 -5.967 -31.062 1.00 91.88 234 LEU A CA 1
ATOM 1851 C C . LEU A 1 234 ? 22.530 -5.616 -32.515 1.00 91.88 234 LEU A C 1
ATOM 1853 O O . LEU A 1 234 ? 23.233 -6.059 -33.421 1.00 91.88 234 LEU A O 1
ATOM 1857 N N . VAL A 1 235 ? 21.505 -4.794 -32.755 1.00 89.81 235 VAL A N 1
ATOM 1858 C CA . VAL A 1 235 ? 21.156 -4.310 -34.099 1.00 89.81 235 VAL A CA 1
ATOM 1859 C C . VAL A 1 235 ? 22.289 -3.461 -34.676 1.00 89.81 235 VAL A C 1
ATOM 1861 O O . VAL A 1 235 ? 22.726 -3.725 -35.796 1.00 89.81 235 VAL A O 1
ATOM 1864 N N . ILE A 1 236 ? 22.829 -2.505 -33.915 1.00 89.06 236 ILE A N 1
ATOM 1865 C CA . ILE A 1 236 ? 23.956 -1.664 -34.352 1.00 89.06 236 ILE A CA 1
ATOM 1866 C C . ILE A 1 236 ? 25.187 -2.525 -34.661 1.00 89.06 236 ILE A C 1
ATOM 1868 O O . ILE A 1 236 ? 25.770 -2.397 -35.736 1.00 89.06 236 ILE A O 1
ATOM 1872 N N . VAL A 1 237 ? 25.551 -3.453 -33.772 1.00 91.38 237 VAL A N 1
ATOM 1873 C CA . VAL A 1 237 ? 26.660 -4.392 -33.993 1.00 91.38 237 VAL A CA 1
ATOM 1874 C C . VAL A 1 237 ? 26.399 -5.260 -35.222 1.00 91.38 237 VAL A C 1
ATOM 1876 O O . VAL A 1 237 ? 27.313 -5.467 -36.014 1.00 91.38 237 VAL A O 1
ATOM 1879 N N . SER A 1 238 ? 25.166 -5.722 -35.450 1.00 85.75 238 SER A N 1
ATOM 1880 C CA . SER A 1 238 ? 24.830 -6.500 -36.648 1.00 85.75 238 SER A CA 1
ATOM 1881 C C . SER A 1 238 ? 25.024 -5.692 -37.937 1.00 85.75 238 SER A C 1
ATOM 1883 O O . SER A 1 238 ? 25.559 -6.224 -38.905 1.00 85.75 238 SER A O 1
ATOM 1885 N N . ILE A 1 239 ? 24.700 -4.394 -37.939 1.00 86.00 239 ILE A N 1
ATOM 1886 C CA . ILE A 1 239 ? 24.937 -3.489 -39.073 1.00 86.00 239 ILE A CA 1
ATOM 1887 C C . ILE A 1 239 ? 26.432 -3.174 -39.231 1.00 86.00 239 ILE A C 1
ATOM 1889 O O . ILE A 1 239 ? 26.909 -3.003 -40.343 1.00 86.00 239 ILE A O 1
ATOM 1893 N N . ILE A 1 240 ? 27.211 -3.115 -38.156 1.00 85.25 240 ILE A N 1
ATOM 1894 C CA . ILE A 1 240 ? 28.654 -2.855 -38.266 1.00 85.25 240 ILE A CA 1
ATOM 1895 C C . ILE A 1 240 ? 29.407 -4.106 -38.741 1.00 85.25 240 ILE A C 1
ATOM 1897 O O . ILE A 1 240 ? 30.277 -4.013 -39.601 1.00 85.25 240 ILE A O 1
ATOM 1901 N N . VAL A 1 241 ? 29.077 -5.276 -38.190 1.00 83.94 241 VAL A N 1
ATOM 1902 C CA . VAL A 1 241 ? 29.781 -6.542 -38.453 1.00 83.94 241 VAL A CA 1
ATOM 1903 C C . VAL A 1 241 ? 29.305 -7.199 -39.749 1.00 83.94 241 VAL A C 1
ATOM 1905 O O . VAL A 1 241 ? 30.125 -7.674 -40.529 1.00 83.94 241 VAL A O 1
ATOM 1908 N N . HIS A 1 242 ? 27.990 -7.240 -39.979 1.00 78.88 242 HIS A N 1
ATOM 1909 C CA . HIS A 1 242 ? 27.385 -7.849 -41.172 1.00 78.88 242 HIS A CA 1
ATOM 1910 C C . HIS A 1 242 ? 26.838 -6.809 -42.156 1.00 78.88 242 HIS A C 1
ATOM 1912 O O . HIS A 1 242 ? 26.527 -7.140 -43.305 1.00 78.88 242 HIS A O 1
ATOM 1918 N N . GLY A 1 243 ? 26.662 -5.555 -41.735 1.00 61.56 243 GLY A N 1
ATOM 1919 C CA . GLY A 1 243 ? 26.123 -4.537 -42.623 1.00 61.56 243 GLY A CA 1
ATOM 1920 C C . GLY A 1 243 ? 27.139 -4.125 -43.674 1.00 61.56 243 GLY A C 1
ATOM 1921 O O . GLY A 1 243 ? 28.354 -4.159 -43.496 1.00 61.56 243 GLY A O 1
ATOM 1922 N N . SER A 1 244 ? 26.582 -3.772 -44.827 1.00 59.03 244 SER A N 1
ATOM 1923 C CA . SER A 1 244 ? 27.253 -3.520 -46.101 1.00 59.03 244 SER A CA 1
ATOM 1924 C C . SER A 1 244 ? 27.708 -4.743 -46.899 1.00 59.03 244 SER A C 1
ATOM 1926 O O . SER A 1 244 ? 27.936 -4.561 -48.089 1.00 59.03 244 SER A O 1
ATOM 1928 N N . SER A 1 245 ? 27.736 -5.979 -46.374 1.00 56.12 245 SER A N 1
ATOM 1929 C CA . SER A 1 245 ? 28.209 -7.121 -47.179 1.00 56.12 245 SER A CA 1
ATOM 1930 C C . SER A 1 245 ? 27.408 -7.287 -48.474 1.00 56.12 245 SER A C 1
ATOM 1932 O O . SER A 1 245 ? 28.012 -7.426 -49.524 1.00 56.12 245 SER A O 1
ATOM 1934 N N . ILE A 1 246 ? 26.076 -7.151 -48.463 1.00 62.69 246 ILE A N 1
ATOM 1935 C CA . ILE A 1 246 ? 25.274 -7.178 -49.702 1.00 62.69 246 ILE A CA 1
ATOM 1936 C C . ILE A 1 246 ? 25.542 -5.966 -50.602 1.00 62.69 246 ILE A C 1
ATOM 1938 O O . ILE A 1 246 ? 25.748 -6.156 -51.796 1.00 62.69 246 ILE A O 1
ATOM 1942 N N . ALA A 1 247 ? 25.597 -4.747 -50.054 1.00 60.47 247 ALA A N 1
ATOM 1943 C CA . ALA A 1 247 ? 25.797 -3.525 -50.839 1.00 60.47 247 ALA A CA 1
ATOM 1944 C C . ALA A 1 247 ? 27.194 -3.473 -51.491 1.00 60.47 247 ALA A C 1
ATOM 1946 O O . ALA A 1 247 ? 27.312 -3.190 -52.684 1.00 60.47 247 ALA A O 1
ATOM 1947 N N . VAL A 1 248 ? 28.238 -3.835 -50.742 1.00 59.03 248 VAL A N 1
ATOM 1948 C CA . VAL A 1 248 ? 29.631 -3.944 -51.195 1.00 59.03 248 VAL A CA 1
ATOM 1949 C C . VAL A 1 248 ? 29.802 -5.118 -52.159 1.00 59.03 248 VAL A C 1
ATOM 1951 O O . VAL A 1 248 ? 30.495 -4.971 -53.160 1.00 59.03 248 VAL A O 1
ATOM 1954 N N . PHE A 1 249 ? 29.120 -6.251 -51.952 1.00 56.66 249 PHE A N 1
ATOM 1955 C CA . PHE A 1 249 ? 29.152 -7.377 -52.895 1.00 56.66 249 PHE A CA 1
ATOM 1956 C C . PHE A 1 249 ? 28.444 -7.039 -54.218 1.00 56.66 249 PHE A C 1
ATOM 1958 O O . PHE A 1 249 ? 28.939 -7.388 -55.291 1.00 56.66 249 PHE A O 1
ATOM 1965 N N . THR A 1 250 ? 27.336 -6.286 -54.185 1.00 58.75 250 THR A N 1
ATOM 1966 C CA . THR A 1 250 ? 26.700 -5.756 -55.405 1.00 58.75 250 THR A CA 1
ATOM 1967 C C . THR A 1 250 ? 27.530 -4.673 -56.097 1.00 58.75 250 THR A C 1
ATOM 1969 O O . THR A 1 250 ? 27.571 -4.646 -57.329 1.00 58.75 250 THR A O 1
ATOM 1972 N N . LEU A 1 251 ? 28.227 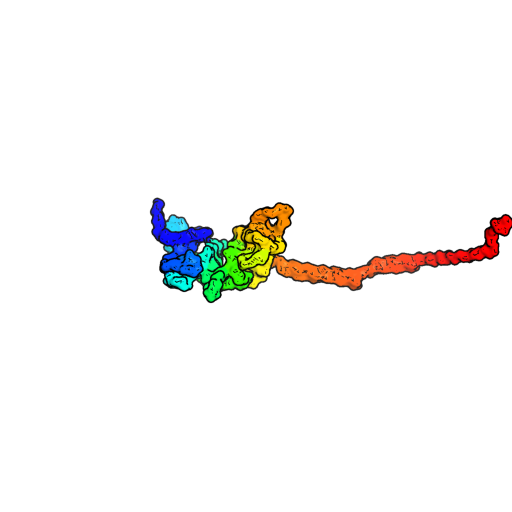-3.815 -55.345 1.00 61.41 251 LEU A N 1
ATOM 1973 C CA . LEU A 1 251 ? 29.122 -2.794 -55.899 1.00 61.41 251 LEU A CA 1
ATOM 1974 C C . LEU A 1 251 ? 30.373 -3.434 -56.526 1.00 61.41 251 LEU A C 1
ATOM 1976 O O . LEU A 1 251 ? 30.728 -3.102 -57.654 1.00 61.41 251 LEU A O 1
ATOM 1980 N N . GLY A 1 252 ? 30.971 -4.425 -55.857 1.00 62.09 252 GLY A N 1
ATOM 1981 C CA . GLY A 1 252 ? 32.105 -5.200 -56.362 1.00 62.09 252 GLY A CA 1
ATOM 1982 C C . GLY A 1 252 ? 31.785 -5.942 -57.663 1.00 62.09 252 GLY A C 1
ATOM 1983 O O . GLY A 1 252 ? 32.582 -5.906 -58.598 1.00 62.09 252 GLY A O 1
ATOM 1984 N N . LYS A 1 253 ? 30.584 -6.531 -57.788 1.00 62.25 253 LYS A N 1
ATOM 1985 C CA . LYS A 1 253 ? 30.123 -7.153 -59.045 1.00 62.25 253 LYS A CA 1
ATOM 1986 C C . LYS A 1 253 ? 29.966 -6.142 -60.187 1.00 62.25 253 LYS A C 1
ATOM 1988 O O . LYS A 1 253 ? 30.353 -6.445 -61.312 1.00 62.25 253 LYS A O 1
ATOM 1993 N N . ARG A 1 254 ? 29.433 -4.939 -59.928 1.00 58.34 254 ARG A N 1
ATOM 1994 C CA . ARG A 1 254 ? 29.296 -3.895 -60.965 1.00 58.34 254 ARG A CA 1
ATOM 1995 C C . ARG A 1 254 ? 30.643 -3.317 -61.401 1.00 58.34 254 ARG A C 1
ATOM 1997 O O . ARG A 1 254 ? 30.824 -3.098 -62.591 1.00 58.34 254 ARG A O 1
ATOM 2004 N N . ILE A 1 255 ? 31.595 -3.140 -60.487 1.00 60.97 255 ILE A N 1
ATOM 2005 C CA . ILE A 1 255 ? 32.941 -2.641 -60.817 1.00 60.97 255 ILE A CA 1
ATOM 2006 C C . ILE A 1 255 ? 33.720 -3.653 -61.670 1.00 60.97 255 ILE A C 1
ATOM 2008 O O . ILE A 1 255 ? 34.340 -3.259 -62.649 1.00 60.97 255 ILE A O 1
ATOM 2012 N N . ASN A 1 256 ? 33.612 -4.956 -61.391 1.00 57.84 256 ASN A N 1
ATOM 2013 C CA . ASN A 1 256 ? 34.291 -5.994 -62.186 1.00 57.84 256 ASN A CA 1
ATOM 2014 C C . ASN A 1 256 ? 33.703 -6.196 -63.599 1.00 57.84 256 ASN A C 1
ATOM 2016 O O . ASN A 1 256 ? 34.288 -6.902 -64.415 1.00 57.84 256 ASN A O 1
ATOM 2020 N N . THR A 1 257 ? 32.544 -5.595 -63.889 1.00 53.56 257 THR A N 1
ATOM 2021 C CA . THR A 1 257 ? 31.894 -5.647 -65.213 1.00 53.56 257 THR A CA 1
ATOM 2022 C C . THR A 1 257 ? 31.942 -4.299 -65.942 1.00 53.56 257 THR A C 1
ATOM 2024 O O . THR A 1 257 ? 31.602 -4.220 -67.119 1.00 53.56 257 THR A O 1
ATOM 2027 N N . LEU A 1 258 ? 32.366 -3.227 -65.265 1.00 54.50 258 LEU A N 1
ATOM 2028 C CA . LEU A 1 258 ? 32.595 -1.925 -65.875 1.00 54.50 258 LEU A CA 1
ATOM 2029 C C . LEU A 1 258 ? 34.038 -1.874 -66.366 1.00 54.50 258 LEU A C 1
ATOM 2031 O O . LEU A 1 258 ? 34.957 -1.529 -65.628 1.00 54.50 258 LEU A O 1
ATOM 2035 N N . THR A 1 259 ? 34.238 -2.201 -67.639 1.00 54.09 259 THR A N 1
ATOM 2036 C CA . THR A 1 259 ? 35.435 -1.796 -68.373 1.00 54.09 259 THR A CA 1
ATOM 2037 C C . THR A 1 259 ? 35.525 -0.271 -68.298 1.00 54.09 259 THR A C 1
ATOM 2039 O O . THR A 1 259 ? 34.820 0.436 -69.017 1.00 54.09 259 THR A O 1
ATOM 2042 N N . ILE A 1 260 ? 36.345 0.260 -67.391 1.00 57.50 260 ILE A N 1
ATOM 2043 C CA . ILE A 1 260 ? 36.674 1.684 -67.387 1.00 57.50 260 ILE A CA 1
ATOM 2044 C C . ILE A 1 260 ? 37.494 1.932 -68.657 1.00 57.50 260 ILE A C 1
ATOM 2046 O O . ILE A 1 260 ? 38.699 1.697 -68.691 1.00 57.50 260 ILE A O 1
ATOM 2050 N N . SER A 1 261 ? 36.827 2.364 -69.727 1.00 55.41 261 SER A N 1
ATOM 2051 C CA . SER A 1 261 ? 37.484 2.879 -70.926 1.00 55.41 261 SER A CA 1
ATOM 2052 C C . SER A 1 261 ? 38.060 4.254 -70.596 1.00 55.41 261 SER A C 1
ATOM 2054 O O . SER A 1 261 ? 37.415 5.283 -70.806 1.00 55.41 261 SER A O 1
ATOM 2056 N N . LEU A 1 262 ? 39.270 4.271 -70.036 1.00 57.88 262 LEU A N 1
ATOM 2057 C CA . LEU A 1 262 ? 40.096 5.471 -69.951 1.00 57.88 262 LEU A CA 1
ATOM 2058 C C . LEU A 1 262 ? 40.399 5.935 -71.380 1.00 57.88 262 LEU A C 1
ATOM 2060 O O . LEU A 1 262 ? 41.298 5.423 -72.042 1.00 57.88 262 LEU A O 1
ATOM 2064 N N . SER A 1 263 ? 39.609 6.887 -71.871 1.00 55.97 263 SER A N 1
ATOM 2065 C CA . SER A 1 263 ? 39.861 7.542 -73.152 1.00 55.97 263 SER A CA 1
ATOM 2066 C C . SER A 1 263 ? 40.989 8.542 -72.927 1.00 55.97 263 SER A C 1
ATOM 2068 O O . SER A 1 263 ? 40.761 9.639 -72.425 1.00 55.97 263 SER A O 1
ATOM 2070 N N . TYR A 1 264 ? 42.222 8.136 -73.216 1.00 44.56 264 TYR A N 1
ATOM 2071 C CA . TYR A 1 264 ? 43.364 9.041 -73.203 1.00 44.56 264 TYR A CA 1
ATOM 2072 C C . TYR A 1 264 ? 43.211 9.993 -74.395 1.00 44.56 264 TYR A C 1
ATOM 2074 O O . TYR A 1 264 ? 43.323 9.570 -75.545 1.00 44.56 264 TYR A O 1
ATOM 2082 N N . THR A 1 265 ? 42.902 11.264 -74.146 1.00 51.84 265 THR A N 1
ATOM 2083 C CA . THR A 1 265 ? 42.959 12.301 -75.181 1.00 51.84 265 THR A CA 1
ATOM 2084 C C . THR A 1 265 ? 44.415 12.474 -75.593 1.00 51.84 265 THR A C 1
ATOM 2086 O O . THR A 1 265 ? 45.183 13.128 -74.890 1.00 51.84 265 THR A O 1
ATOM 2089 N N . GLN A 1 266 ? 44.811 11.868 -76.713 1.00 57.72 266 GLN A N 1
ATOM 2090 C CA . GLN A 1 266 ? 46.026 12.284 -77.403 1.00 57.72 266 GLN A CA 1
ATOM 2091 C C . GLN A 1 266 ? 45.754 13.678 -77.969 1.00 57.72 266 GLN A C 1
ATOM 2093 O O . GLN A 1 266 ? 44.808 13.870 -78.734 1.00 57.72 266 GLN A O 1
ATOM 2098 N N . ALA A 1 267 ? 46.526 14.664 -77.521 1.00 49.81 267 ALA A N 1
ATOM 2099 C CA . ALA A 1 267 ? 46.533 15.975 -78.143 1.00 49.81 267 ALA A CA 1
ATOM 2100 C C . ALA A 1 267 ? 47.019 15.793 -79.587 1.00 49.81 267 ALA A C 1
ATOM 2102 O O . ALA A 1 267 ? 48.140 15.341 -79.802 1.00 49.81 267 ALA A O 1
ATOM 2103 N N . ASN A 1 268 ? 46.163 16.090 -80.565 1.00 51.44 268 ASN A N 1
ATOM 2104 C CA . ASN A 1 268 ? 46.599 16.225 -81.951 1.00 51.44 268 ASN A CA 1
ATOM 2105 C C . ASN A 1 268 ? 47.624 17.367 -82.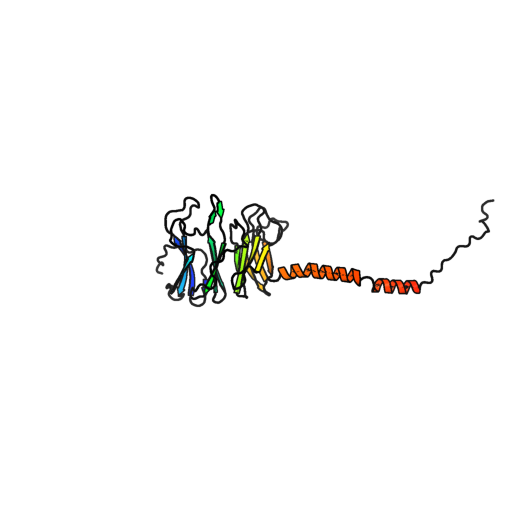006 1.00 51.44 268 ASN A C 1
ATOM 2107 O O . ASN A 1 268 ? 47.331 18.469 -81.545 1.00 51.44 268 ASN A O 1
ATOM 2111 N N . GLU A 1 269 ? 48.807 17.098 -82.557 1.00 57.47 269 GLU A N 1
ATOM 2112 C CA . GLU A 1 269 ? 49.906 18.069 -82.678 1.00 57.47 269 GLU A CA 1
ATOM 2113 C C . GLU A 1 269 ? 49.648 19.147 -83.752 1.00 57.47 269 GLU A C 1
ATOM 2115 O O . GLU A 1 269 ? 50.434 20.080 -83.898 1.00 57.47 269 GLU A O 1
ATOM 2120 N N . ASP A 1 270 ? 48.505 19.090 -84.438 1.00 57.19 270 ASP A N 1
ATOM 2121 C CA . ASP A 1 270 ? 48.033 20.148 -85.329 1.00 57.19 270 ASP A CA 1
ATOM 2122 C C . ASP A 1 270 ? 47.207 21.169 -84.535 1.00 57.19 270 ASP A C 1
ATOM 2124 O O . ASP A 1 270 ? 45.994 21.037 -84.339 1.00 57.19 270 ASP A O 1
ATOM 2128 N N . GLY A 1 271 ? 47.907 22.189 -84.032 1.00 61.66 271 GLY A N 1
ATOM 2129 C CA . GLY A 1 271 ? 47.314 23.332 -83.345 1.00 61.66 271 GLY A CA 1
ATOM 2130 C C . GLY A 1 271 ? 46.255 24.044 -84.205 1.00 61.66 271 GLY A C 1
ATOM 2131 O O . GLY A 1 271 ? 46.357 24.080 -85.432 1.00 61.66 271 GLY A O 1
ATOM 2132 N N . PRO A 1 272 ? 45.206 24.615 -83.592 1.00 60.22 272 PRO A N 1
ATOM 2133 C CA . PRO A 1 272 ? 44.096 25.190 -84.337 1.00 60.22 272 PRO A CA 1
ATOM 2134 C C . PRO A 1 272 ? 44.523 26.485 -85.062 1.00 60.22 272 PRO A C 1
ATOM 2136 O O . PRO A 1 272 ? 44.983 27.436 -84.435 1.00 60.22 272 PRO A O 1
ATOM 2139 N N . GLY A 1 273 ? 44.361 26.504 -86.392 1.00 59.31 273 GLY A N 1
ATOM 2140 C CA . GLY A 1 273 ? 44.808 27.549 -87.331 1.00 59.31 273 GLY A CA 1
ATOM 2141 C C . GLY A 1 273 ? 44.046 28.879 -87.277 1.00 59.31 273 GLY A C 1
ATOM 2142 O O . GLY A 1 273 ? 43.608 29.378 -88.306 1.00 59.31 273 GLY A O 1
ATOM 2143 N N . TRP A 1 274 ? 43.848 29.435 -86.081 1.00 62.97 274 TRP A N 1
ATOM 2144 C CA . TRP A 1 274 ? 43.281 30.775 -85.865 1.00 62.97 274 TRP A CA 1
ATOM 2145 C C . TRP A 1 274 ? 44.288 31.763 -85.254 1.00 62.97 274 TRP A C 1
ATOM 2147 O O . TRP A 1 274 ? 43.899 32.854 -84.847 1.00 62.97 274 TRP A O 1
ATOM 2157 N N . MET A 1 275 ? 45.573 31.398 -85.190 1.00 50.00 275 MET A N 1
ATOM 2158 C CA . MET A 1 275 ? 46.673 32.324 -84.890 1.00 50.00 275 MET A CA 1
ATOM 2159 C C . MET A 1 275 ? 47.403 32.762 -86.172 1.00 50.00 275 MET A C 1
ATOM 2161 O O . MET A 1 275 ? 48.619 32.620 -86.253 1.00 50.00 275 MET A O 1
ATOM 2165 N N . ASP A 1 276 ? 46.650 33.288 -87.142 1.00 48.16 276 ASP A N 1
ATOM 2166 C CA . ASP A 1 276 ? 47.153 34.117 -88.251 1.00 48.16 276 ASP A CA 1
ATOM 2167 C C . ASP A 1 276 ? 46.416 35.467 -88.254 1.00 48.16 276 ASP A C 1
ATOM 2169 O O . ASP A 1 276 ? 45.166 35.458 -88.124 1.00 48.16 276 ASP A O 1
#

Secondary structure (DSSP, 8-state):
-PPP---SPEEEEEEEETTEEEEEEEEE-SSPPTTTS---EEEEEEEEETTT--EEEEEEEE-SSSSTTS--EEEEEEEEETTEEEEEEEE-EEETTEEE--EEEEEEETT--EEEEEEE-TTS-TTEEEEEEEEE-TTS-EEEEEEE-SSSSBEEEEEEE-TTS-EEEEEE-SSSPBSS---EEEEEEETTTEEEEEETT-S---SS--S-EEEEEETTHHHHHHHHHHHHHHHHHHHHHTTTHHHHHHHHHHHTT--------PPPSS--S---